Protein AF-A0A1V0TJU9-F1 (afdb_monomer)

Mean predicted aligned error: 9.55 Å

Organism: NCBI:txid553510

Radius of gyration: 27.43 Å; Cα contacts (8 Å, |Δi|>4): 369; chains: 1; bounding box: 56×104×64 Å

Foldseek 3Di:
DDPCLVFPASVLAAQCDDVPQRLVQDAAAADDPVFQVLLCVLLVARAFPVVNCCRHPPHQKRDFHHSIWDGDTRDDPPRDRDPNLLVFAADQVLLVVLLVLVVVQQDPVVDPDPVRSVVVNVVSVVVNVVSQSNNQGQWDFTDANPPPKTKTARRDDPLHQFIWIQPVVVSRGIGADDDPPDDDTHGPVRRGVVSVVVSVCVSNPPPDDRDDDDDDDPPPPPPPDPDDPDDDDDDDDDDDDDD

Solvent-accessible surface area (backbone atoms only — not comparable to full-atom values): 13962 Å² total; per-residue (Å²): 101,46,75,57,60,74,32,92,36,36,67,78,35,68,32,26,67,42,88,96,58,32,27,56,37,32,46,35,72,50,41,51,75,68,42,48,53,43,34,24,62,43,37,62,38,68,67,30,68,61,55,49,48,36,26,53,73,67,21,20,21,25,46,51,65,42,42,9,28,50,78,60,68,52,72,55,97,84,53,73,76,50,92,41,42,36,49,35,66,45,41,62,72,47,37,62,52,46,54,55,51,60,75,62,59,76,57,69,88,83,37,97,47,69,67,62,33,51,56,50,40,52,55,50,51,54,51,48,52,55,49,62,58,46,51,57,20,2,27,42,82,42,32,40,70,52,97,79,30,32,34,28,38,25,38,27,57,98,60,47,33,24,34,28,34,38,38,50,84,77,74,66,30,52,42,75,41,71,53,95,96,44,89,62,84,31,38,52,60,58,53,54,50,51,44,49,56,50,42,49,53,57,15,64,51,79,85,62,84,76,79,85,80,85,75,82,75,82,82,69,75,79,72,79,79,93,79,87,88,84,90,85,78,83,85,77,88,79,87,87,89,84,135

Nearest PDB structures (foldseek):
  4hte-assembly1_A  TM=7.176E-01  e=3.397E+00  Staphylococcus aureus
  5dib-assembly1_A  TM=3.221E-01  e=4.913E+00  Staphylococcus aureus

Secondary structure (DSSP, 8-state):
--GGGG-TTGGGSTTSS-TTT--TTPBPPPPPHHHHHHHHHHHTSPPPHHHHHHHHHT-SSBSSSTT-BPPP-PPPTTPPPP-SGGGSPP-TTHHHHHHHHHHTPPPGGGSSSHHHHHHHHHHHHHHHHHHHHHTTTTEEEEEEEETTEEEEEE-SSTTTTBEEEE-GGGT--EEE--BTTB-SPPBHHHHHHHHHHHHHHHHH--SSPPPP-------------------------------

Sequence (243 aa):
MLALRNAPRWWVVSGADFPGYGHNFELLPVLTADQLRAVERWLGTELPEEYRTFLLQVGAGGAGPDYGLFPMQPPGPDTPPATGHCALPFRPELTAELDAHEWAEPRRADFPDDDAFAAAFASWDARHGELYEALSEGTLCISSQGCAYYTLLVATGPQRGTIWEDVRTVGEGVVPVELRGKPGHVSFAEWYLNWLEHAERRAWDTTTAPPPRLQFTSDRRQEPSREAANSDGGIARQPPGSA

Structure (mmCIF, N/CA/C/O backbone):
data_AF-A0A1V0TJU9-F1
#
_entry.id   AF-A0A1V0TJU9-F1
#
loop_
_atom_site.group_PDB
_atom_site.id
_atom_site.type_symbol
_atom_site.label_atom_id
_atom_site.label_alt_id
_atom_site.label_comp_id
_atom_site.label_asym_id
_atom_site.label_entity_id
_atom_site.label_seq_id
_atom_site.pdbx_PDB_ins_code
_atom_site.Cartn_x
_atom_site.Cartn_y
_atom_site.Cartn_z
_atom_site.occupancy
_atom_site.B_iso_or_equiv
_atom_site.auth_seq_id
_atom_site.auth_comp_id
_atom_site.auth_asym_id
_atom_site.auth_atom_id
_atom_site.pdbx_PDB_model_num
ATOM 1 N N . MET A 1 1 ? -13.593 7.654 16.910 1.00 69.12 1 MET A N 1
ATOM 2 C CA . MET A 1 1 ? -12.374 7.947 17.698 1.00 69.12 1 MET A CA 1
ATOM 3 C C . MET A 1 1 ? -12.116 6.780 18.637 1.00 69.12 1 MET A C 1
ATOM 5 O O . MET A 1 1 ? -13.058 6.347 19.290 1.00 69.12 1 MET A O 1
ATOM 9 N N . LEU A 1 2 ? -10.894 6.242 18.652 1.00 84.25 2 LEU A N 1
ATOM 10 C CA . LEU A 1 2 ? -10.526 5.085 19.479 1.00 84.25 2 LEU A CA 1
ATOM 11 C C . LEU A 1 2 ? -10.307 5.483 20.946 1.00 84.25 2 LEU A C 1
ATOM 13 O O . LEU A 1 2 ? -9.962 6.629 21.239 1.00 84.25 2 LEU A O 1
ATOM 17 N N . ALA A 1 3 ? -10.436 4.515 21.862 1.00 83.31 3 ALA A N 1
ATOM 18 C CA . ALA A 1 3 ? -10.176 4.706 23.294 1.00 83.31 3 ALA A CA 1
ATOM 19 C C . ALA A 1 3 ? -8.747 5.209 23.585 1.00 83.31 3 ALA A C 1
ATOM 21 O O . ALA A 1 3 ? -8.541 5.951 24.545 1.00 83.31 3 ALA A O 1
ATOM 22 N N . LEU A 1 4 ? -7.797 4.898 22.694 1.00 84.38 4 LEU A N 1
ATOM 23 C CA . LEU A 1 4 ? -6.428 5.427 22.665 1.00 84.38 4 LEU A CA 1
ATOM 24 C C . LEU A 1 4 ? -6.351 6.960 22.731 1.00 84.38 4 LEU A C 1
ATOM 26 O O . LEU A 1 4 ? -5.446 7.481 23.374 1.00 84.38 4 LEU A O 1
ATOM 30 N N . ARG A 1 5 ? -7.352 7.664 22.176 1.00 84.31 5 ARG A N 1
ATOM 31 C CA . ARG A 1 5 ? -7.669 9.094 22.397 1.00 84.31 5 ARG A CA 1
ATOM 32 C C . ARG A 1 5 ? -7.391 9.581 23.818 1.00 84.31 5 ARG A C 1
ATOM 34 O O . ARG A 1 5 ? -6.787 10.618 24.073 1.00 84.31 5 ARG A O 1
ATOM 41 N N . ASN A 1 6 ? -7.913 8.805 24.751 1.00 85.81 6 ASN A N 1
ATOM 42 C CA . ASN A 1 6 ? -8.032 9.183 26.149 1.00 85.81 6 ASN A CA 1
ATOM 43 C C . ASN A 1 6 ? -6.888 8.617 26.996 1.00 85.81 6 ASN A C 1
ATOM 45 O O . ASN A 1 6 ? -6.904 8.761 28.218 1.00 85.81 6 ASN A O 1
ATOM 49 N N . ALA A 1 7 ? -5.913 7.959 26.365 1.00 87.25 7 ALA A N 1
ATOM 50 C CA . ALA A 1 7 ? -4.770 7.401 27.056 1.00 87.25 7 ALA A CA 1
ATOM 51 C C . ALA A 1 7 ? -3.903 8.512 27.662 1.00 87.25 7 ALA A C 1
ATOM 53 O O . ALA A 1 7 ? -3.704 9.556 27.033 1.00 87.25 7 ALA A O 1
ATOM 54 N N . PRO A 1 8 ? -3.314 8.288 28.850 1.00 85.69 8 PRO A N 1
ATOM 55 C CA . PRO A 1 8 ? -2.522 9.302 29.539 1.00 85.69 8 PRO A CA 1
ATOM 56 C C . PRO A 1 8 ? -1.282 9.732 28.753 1.00 85.69 8 PRO A C 1
ATOM 58 O O . PRO A 1 8 ? -0.695 10.749 29.100 1.00 85.69 8 PRO A O 1
ATOM 61 N N . ARG A 1 9 ? -0.858 8.958 27.745 1.00 85.75 9 ARG A N 1
ATOM 62 C CA . ARG A 1 9 ? 0.306 9.238 26.896 1.00 85.75 9 ARG A CA 1
ATOM 63 C C . ARG A 1 9 ? 0.035 8.946 25.420 1.00 85.75 9 ARG A C 1
ATOM 65 O O . ARG A 1 9 ? 0.910 8.458 24.717 1.00 85.75 9 ARG A O 1
ATOM 72 N N . TRP A 1 10 ? -1.170 9.232 24.933 1.00 84.06 10 TRP A N 1
ATOM 73 C CA . TRP A 1 10 ? -1.561 8.969 23.540 1.00 84.06 10 TRP A CA 1
ATOM 74 C C . TRP A 1 10 ? -0.549 9.501 22.495 1.00 84.06 10 TRP A C 1
ATOM 76 O O . TRP A 1 10 ? -0.323 8.857 21.475 1.00 84.06 10 TRP A O 1
ATOM 86 N N . TRP A 1 11 ? 0.135 10.614 22.783 1.00 83.50 11 TRP A N 1
ATOM 87 C CA . TRP A 1 11 ? 1.143 11.248 21.917 1.00 83.50 11 TRP A CA 1
ATOM 88 C C . TRP A 1 11 ? 2.466 10.477 21.771 1.00 83.50 11 TRP A C 1
ATOM 90 O O . TRP A 1 11 ? 3.309 10.880 20.974 1.00 83.50 11 TRP A O 1
ATOM 100 N N . VAL A 1 12 ? 2.712 9.412 22.547 1.00 84.44 12 VAL A N 1
ATOM 101 C CA . VAL A 1 12 ? 3.961 8.625 22.430 1.00 84.44 12 VAL A CA 1
ATOM 102 C C . VAL A 1 12 ? 3.928 7.594 21.300 1.00 84.44 12 VAL A C 1
ATOM 104 O O . VAL A 1 12 ? 4.924 6.911 21.060 1.00 84.44 12 VAL A O 1
ATOM 107 N N . VAL A 1 13 ? 2.783 7.450 20.636 1.00 85.94 13 VAL A N 1
ATOM 108 C CA . VAL A 1 13 ? 2.602 6.574 19.479 1.00 85.94 13 VAL A CA 1
ATOM 109 C C . VAL A 1 13 ? 2.883 7.380 18.211 1.00 85.94 13 VAL A C 1
ATOM 111 O O . VAL A 1 13 ? 2.425 8.516 18.082 1.00 85.94 13 VAL A O 1
ATOM 114 N N . SER A 1 14 ? 3.660 6.796 17.293 1.00 80.69 14 SER A N 1
ATOM 115 C CA . SER A 1 14 ? 4.027 7.433 16.020 1.00 80.69 14 SER A CA 1
ATOM 116 C C . SER A 1 14 ? 2.788 7.908 15.257 1.00 80.69 14 SER A C 1
ATOM 118 O O . SER A 1 14 ? 1.745 7.267 15.338 1.00 80.69 14 SER A O 1
ATOM 120 N N . GLY A 1 15 ? 2.898 9.058 14.584 1.00 80.50 15 GLY A N 1
ATOM 121 C CA . GLY A 1 15 ? 1.826 9.666 13.787 1.00 80.50 15 GLY A CA 1
ATOM 122 C C . GLY A 1 15 ? 0.558 10.087 14.540 1.00 80.50 15 GLY A C 1
ATOM 123 O O . GLY A 1 15 ? -0.343 10.654 13.931 1.00 80.50 15 GLY A O 1
ATOM 124 N N . ALA A 1 16 ? 0.470 9.914 15.862 1.00 80.75 16 ALA A N 1
ATOM 125 C CA . ALA A 1 16 ? -0.735 10.281 16.601 1.00 80.75 16 ALA A CA 1
ATOM 126 C C . ALA A 1 16 ? -0.908 11.804 16.782 1.00 80.75 16 ALA A C 1
ATOM 128 O O . ALA A 1 16 ? -2.032 12.291 16.702 1.00 80.75 16 ALA A O 1
ATOM 129 N N . ASP A 1 17 ? 0.184 12.546 17.012 1.00 80.44 17 ASP A N 1
ATOM 130 C CA . ASP A 1 17 ? 0.190 13.956 17.467 1.00 80.44 17 ASP A CA 1
ATOM 131 C C . ASP A 1 17 ? 1.042 14.889 16.578 1.00 80.44 17 ASP A C 1
ATOM 133 O O . ASP A 1 17 ? 1.556 15.920 17.013 1.00 80.44 17 ASP A O 1
ATOM 137 N N . PHE A 1 18 ? 1.259 14.524 15.313 1.00 74.81 18 PHE A N 1
ATOM 138 C CA . PHE A 1 18 ? 2.015 15.387 14.407 1.00 74.81 18 PHE A CA 1
ATOM 139 C C . PHE A 1 18 ? 1.157 16.583 13.957 1.00 74.81 18 PHE A C 1
ATOM 141 O O . PHE A 1 18 ? 0.073 16.378 13.403 1.00 74.81 18 PHE A O 1
ATOM 148 N N . PRO A 1 19 ? 1.605 17.840 14.153 1.00 71.38 19 PRO A N 1
ATOM 149 C CA . PRO A 1 19 ? 0.821 19.015 13.781 1.00 71.38 19 PRO A CA 1
ATOM 150 C C . PRO A 1 19 ? 0.442 19.003 12.297 1.00 71.38 19 PRO A C 1
ATOM 152 O O . PRO A 1 19 ? 1.314 19.040 11.436 1.00 71.38 19 PRO A O 1
ATOM 155 N N . GLY A 1 20 ? -0.858 18.945 12.001 1.00 70.50 20 GLY A N 1
ATOM 156 C CA . GLY A 1 20 ? -1.391 18.943 10.631 1.00 70.50 20 GLY A CA 1
ATOM 157 C C . GLY A 1 20 ? -1.290 17.613 9.873 1.00 70.50 20 GLY A C 1
ATOM 158 O O . GLY A 1 20 ? -1.871 17.513 8.799 1.00 70.50 20 GLY A O 1
ATOM 159 N N . TYR A 1 21 ? -0.612 16.602 10.427 1.00 70.44 21 TYR A N 1
ATOM 160 C CA . TYR A 1 21 ? -0.367 15.314 9.758 1.00 70.44 21 TYR A CA 1
ATOM 161 C C . TYR A 1 21 ? -0.715 14.094 10.616 1.00 70.44 21 TYR A C 1
ATOM 163 O O . TYR A 1 21 ? -0.679 12.972 10.124 1.00 70.44 21 TYR A O 1
ATOM 171 N N . GLY A 1 22 ? -1.024 14.290 11.899 1.00 81.31 22 GLY A N 1
ATOM 172 C CA . GLY A 1 22 ? -1.336 13.196 12.801 1.00 81.31 22 GLY A CA 1
ATOM 173 C C . GLY A 1 22 ? -2.782 12.720 12.700 1.00 81.31 22 GLY A C 1
ATOM 174 O O . GLY A 1 22 ? -3.708 13.521 12.556 1.00 81.31 22 GLY A O 1
ATOM 175 N N . HIS A 1 23 ? -2.991 11.412 12.846 1.00 88.31 23 HIS A N 1
ATOM 176 C CA . HIS A 1 23 ? -4.317 10.799 12.735 1.00 88.31 23 HIS A CA 1
ATOM 177 C C . HIS A 1 23 ? -5.144 10.888 14.032 1.00 88.31 23 HIS A C 1
ATOM 179 O O . HIS A 1 23 ? -6.313 10.510 14.030 1.00 88.31 23 HIS A O 1
ATOM 185 N N . ASN A 1 24 ? -4.574 11.349 15.158 1.00 88.00 24 ASN A N 1
ATOM 186 C CA . ASN A 1 24 ? -5.275 11.587 16.436 1.00 88.00 24 ASN A CA 1
ATOM 187 C C . ASN A 1 24 ? -6.129 10.402 16.943 1.00 88.00 24 ASN A C 1
ATOM 189 O O . ASN A 1 24 ? -7.105 10.578 17.672 1.00 88.00 24 ASN A O 1
ATOM 193 N N . PHE A 1 25 ? -5.806 9.177 16.528 1.00 91.31 25 PHE A N 1
ATOM 194 C CA . PHE A 1 25 ? -6.659 7.992 16.705 1.00 91.31 25 PHE A CA 1
ATOM 195 C C . PHE A 1 25 ? -8.141 8.193 16.305 1.00 91.31 25 PHE A C 1
ATOM 197 O O . PHE A 1 25 ? -9.059 7.577 16.865 1.00 91.31 25 PHE A O 1
ATOM 204 N N . GLU A 1 26 ? -8.395 9.056 15.326 1.00 92.44 26 GLU A N 1
ATOM 205 C CA . GLU A 1 26 ? -9.706 9.267 14.730 1.00 92.44 26 GLU A CA 1
ATOM 206 C C . GLU A 1 26 ? -9.894 8.334 13.536 1.00 92.44 26 GLU A C 1
ATOM 208 O O . GLU A 1 26 ? -9.115 8.349 12.593 1.00 92.44 26 GLU A O 1
ATOM 213 N N . LEU A 1 27 ? -10.938 7.508 13.583 1.00 94.94 27 LEU A N 1
ATOM 214 C CA . LEU A 1 27 ? -11.381 6.722 12.436 1.00 94.94 27 LEU A CA 1
ATOM 215 C C . LEU A 1 27 ? -12.357 7.552 11.611 1.00 94.94 27 LEU A C 1
ATOM 217 O O . LEU A 1 27 ? -13.223 8.227 12.179 1.00 94.94 27 LEU A O 1
ATOM 221 N N . LEU A 1 28 ? -12.242 7.454 10.291 1.00 95.88 28 LEU A N 1
ATOM 222 C CA . LEU A 1 28 ? -13.244 7.985 9.377 1.00 95.88 28 LEU A CA 1
ATOM 223 C C . LEU A 1 28 ? -14.523 7.134 9.423 1.00 95.88 28 LEU A C 1
ATOM 225 O O . LEU A 1 28 ? -14.448 5.946 9.749 1.00 95.88 28 LEU A O 1
ATOM 229 N N . PRO A 1 29 ? -15.697 7.704 9.086 1.00 97.12 29 PRO A N 1
ATOM 230 C CA . PRO A 1 29 ? -16.946 6.949 9.023 1.00 97.12 29 PRO A CA 1
ATOM 231 C C . PRO A 1 29 ? -16.824 5.699 8.146 1.00 97.12 29 PRO A C 1
ATOM 233 O O . PRO A 1 29 ? -16.131 5.721 7.131 1.00 97.12 29 PRO A O 1
ATOM 236 N N . VAL A 1 30 ? -17.506 4.621 8.531 1.00 98.44 30 VAL A N 1
ATOM 237 C CA . VAL A 1 30 ? -17.566 3.389 7.732 1.00 98.44 30 VAL A CA 1
ATOM 238 C C . VAL A 1 30 ? -18.248 3.629 6.389 1.00 98.44 30 VAL A C 1
ATOM 240 O O . VAL A 1 30 ? -19.116 4.498 6.256 1.00 98.44 30 VAL A O 1
ATOM 243 N N . LEU A 1 31 ? -17.890 2.817 5.401 1.00 98.50 31 LEU A N 1
ATOM 244 C CA . LEU A 1 31 ? -18.598 2.771 4.131 1.00 98.50 31 LEU A CA 1
ATOM 245 C C . LEU A 1 31 ? -19.882 1.950 4.262 1.00 98.50 31 LEU A C 1
ATOM 247 O O . LEU A 1 31 ? -19.955 0.952 4.976 1.00 98.50 31 LEU A O 1
ATOM 251 N N . THR A 1 32 ? -20.894 2.330 3.493 1.00 98.50 32 THR A N 1
ATOM 252 C CA . THR A 1 32 ? -22.019 1.445 3.182 1.00 98.50 32 THR A CA 1
ATOM 253 C C . THR A 1 32 ? -21.603 0.396 2.149 1.00 98.50 32 THR A C 1
ATOM 255 O O . THR A 1 32 ? -20.644 0.577 1.394 1.00 98.50 32 THR A O 1
ATOM 258 N N . ALA A 1 33 ? -22.373 -0.690 2.045 1.00 98.31 33 ALA A N 1
ATOM 259 C CA . ALA A 1 33 ? -22.127 -1.726 1.042 1.00 98.31 33 ALA A CA 1
ATOM 260 C C . ALA A 1 33 ? -22.163 -1.185 -0.404 1.00 98.31 33 ALA A C 1
ATOM 262 O O . ALA A 1 33 ? -21.405 -1.654 -1.250 1.00 98.31 33 ALA A O 1
ATOM 263 N N . ASP A 1 34 ? -23.009 -0.190 -0.694 1.00 98.19 34 ASP A N 1
ATOM 264 C CA . ASP A 1 34 ? -23.062 0.465 -2.009 1.00 98.19 34 ASP A CA 1
ATOM 265 C C . ASP A 1 34 ? -21.819 1.307 -2.296 1.00 98.19 34 ASP A C 1
ATOM 267 O O . ASP A 1 34 ? -21.290 1.269 -3.408 1.00 98.19 34 ASP A O 1
ATOM 271 N N . GLN A 1 35 ? -21.327 2.035 -1.292 1.00 98.31 35 GLN A N 1
ATOM 272 C CA . GLN A 1 35 ? -20.104 2.824 -1.423 1.00 98.31 35 GLN A CA 1
ATOM 273 C C . GLN A 1 35 ? -18.888 1.922 -1.630 1.00 98.31 35 GLN A C 1
ATOM 275 O O . GLN A 1 35 ? -18.093 2.194 -2.525 1.00 98.31 35 GLN A O 1
ATOM 280 N N . LEU A 1 36 ? -18.781 0.813 -0.889 1.00 98.50 36 LEU A N 1
ATOM 281 C CA . LEU A 1 36 ? -17.719 -0.171 -1.105 1.00 98.50 36 LEU A CA 1
ATOM 282 C C . LEU A 1 36 ? -17.772 -0.748 -2.528 1.00 98.50 36 LEU A C 1
ATOM 284 O O . LEU A 1 36 ? -16.762 -0.757 -3.224 1.00 98.50 36 LEU A O 1
ATOM 288 N N . ARG A 1 37 ? -18.960 -1.132 -3.015 1.00 97.81 37 ARG A N 1
ATOM 289 C CA . ARG A 1 37 ? -19.126 -1.578 -4.410 1.00 97.81 37 ARG A CA 1
ATOM 290 C C . ARG A 1 37 ? -18.747 -0.505 -5.431 1.00 97.81 37 ARG A C 1
ATOM 292 O O . ARG A 1 37 ? -18.364 -0.836 -6.549 1.00 97.81 37 ARG A O 1
ATOM 299 N N . ALA A 1 38 ? -18.932 0.777 -5.122 1.00 97.00 38 ALA A N 1
ATOM 300 C CA . ALA A 1 38 ? -18.500 1.864 -5.999 1.00 97.00 38 ALA A CA 1
ATOM 301 C C . ALA A 1 38 ? -16.972 1.991 -6.027 1.00 97.00 38 ALA A C 1
ATOM 303 O O . ALA A 1 38 ? -16.407 2.121 -7.109 1.00 97.00 38 ALA A O 1
ATOM 304 N N . VAL A 1 39 ? -16.319 1.878 -4.867 1.00 97.06 39 VAL A N 1
ATOM 305 C CA . VAL A 1 39 ? -14.853 1.845 -4.745 1.00 97.06 39 VAL A CA 1
ATOM 306 C C . VAL A 1 39 ? -14.262 0.679 -5.537 1.00 97.06 39 VAL A C 1
ATOM 308 O O . VAL A 1 39 ? -13.376 0.882 -6.354 1.00 97.06 39 VAL A O 1
ATOM 311 N N . GLU A 1 40 ? -14.779 -0.534 -5.363 1.00 97.25 40 GLU A N 1
ATOM 312 C CA . GLU A 1 40 ? -14.245 -1.728 -6.037 1.00 97.25 40 GLU A CA 1
ATOM 313 C C . GLU A 1 40 ? -14.423 -1.673 -7.556 1.00 97.25 40 GLU A C 1
ATOM 315 O O . GLU A 1 40 ? -13.514 -2.013 -8.311 1.00 97.25 40 GLU A O 1
ATOM 320 N N . ARG A 1 41 ? -15.565 -1.153 -8.027 1.00 9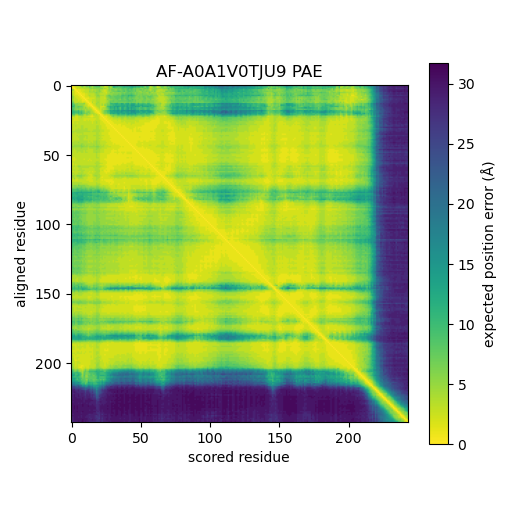5.50 41 ARG A N 1
ATOM 321 C CA . ARG A 1 41 ? -15.767 -0.886 -9.459 1.00 95.50 41 ARG A CA 1
ATOM 322 C C . ARG A 1 41 ? -14.789 0.149 -9.998 1.00 95.50 41 ARG A C 1
ATOM 324 O O . ARG A 1 41 ? -14.342 0.011 -11.129 1.00 95.50 41 ARG A O 1
ATOM 331 N N . TRP A 1 42 ? -14.481 1.175 -9.210 1.00 95.62 42 TRP A N 1
ATOM 332 C CA . TRP A 1 42 ? -13.523 2.206 -9.592 1.00 95.62 42 TRP A CA 1
ATOM 333 C C . TRP A 1 42 ? -12.093 1.672 -9.657 1.00 95.62 42 TRP A C 1
ATOM 335 O O . TRP A 1 42 ? -11.390 1.974 -10.615 1.00 95.62 42 TRP A O 1
ATOM 345 N N . LEU A 1 43 ? -11.697 0.834 -8.693 1.00 95.44 43 LEU A N 1
ATOM 346 C CA . LEU A 1 43 ? -10.397 0.155 -8.663 1.00 95.44 43 LEU A CA 1
ATOM 347 C C . LEU A 1 43 ? -10.263 -0.945 -9.728 1.00 95.44 43 LEU A C 1
ATOM 349 O O . LEU A 1 43 ? -9.145 -1.310 -10.088 1.00 95.44 43 LEU A O 1
ATOM 353 N N . GLY A 1 44 ? -11.384 -1.482 -10.216 1.00 95.44 44 GLY A N 1
ATOM 354 C CA . GLY A 1 44 ? -11.421 -2.580 -11.183 1.00 95.44 44 GLY A CA 1
ATOM 355 C C . GLY A 1 44 ? -11.214 -3.968 -10.567 1.00 95.44 44 GLY A C 1
ATOM 356 O O . GLY A 1 44 ? -11.034 -4.935 -11.302 1.00 95.44 44 GLY A O 1
ATOM 357 N N . THR A 1 45 ? -11.238 -4.086 -9.237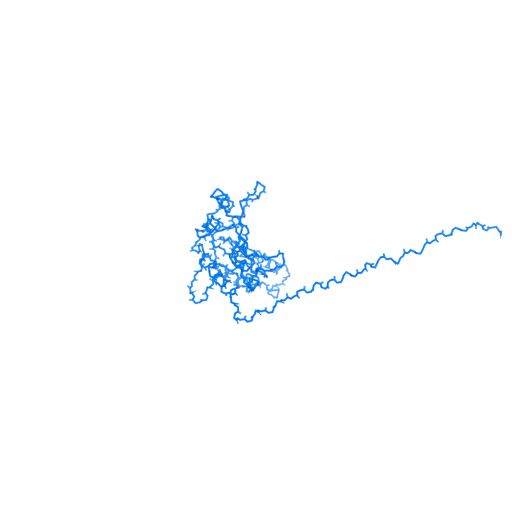 1.00 95.94 45 THR A N 1
ATOM 358 C CA . THR A 1 45 ? -11.057 -5.347 -8.507 1.00 95.94 45 THR A CA 1
ATOM 359 C C . THR A 1 45 ? -11.802 -5.319 -7.173 1.00 95.94 45 THR A C 1
ATOM 361 O O . THR A 1 45 ? -12.037 -4.255 -6.596 1.00 95.94 45 THR A O 1
ATOM 364 N N . GLU A 1 46 ? -12.165 -6.494 -6.663 1.00 97.12 46 GLU A N 1
ATOM 365 C CA . GLU A 1 46 ? -12.678 -6.623 -5.301 1.00 97.12 46 GLU A CA 1
ATOM 366 C C . GLU A 1 46 ? -11.532 -6.525 -4.291 1.00 97.12 46 GLU A C 1
ATOM 368 O O . GLU A 1 46 ? -10.469 -7.131 -4.461 1.00 97.12 46 GLU A O 1
ATOM 373 N N . LEU A 1 47 ? -11.765 -5.812 -3.192 1.00 98.00 47 LEU A N 1
ATOM 374 C CA . LEU A 1 47 ? -10.791 -5.643 -2.121 1.00 98.00 47 LEU A CA 1
ATOM 375 C C . LEU A 1 47 ? -10.678 -6.910 -1.255 1.00 98.00 47 LEU A C 1
ATOM 377 O O . LEU A 1 47 ? -11.641 -7.680 -1.142 1.00 98.00 47 LEU A O 1
ATOM 381 N N . PRO A 1 48 ? -9.517 -7.165 -0.624 1.00 98.31 48 PRO A N 1
ATOM 382 C CA . PRO A 1 48 ? -9.348 -8.280 0.307 1.00 98.31 48 PRO A CA 1
ATOM 383 C C . PRO A 1 48 ? -10.394 -8.315 1.425 1.00 98.31 48 PRO A C 1
ATOM 385 O O . PRO A 1 48 ? -10.791 -7.271 1.936 1.00 98.31 48 PRO A O 1
ATOM 388 N N . GLU A 1 49 ? -10.844 -9.514 1.811 1.00 98.38 49 GLU A N 1
ATOM 389 C CA . GLU A 1 49 ? -12.000 -9.713 2.704 1.00 98.38 49 GLU A CA 1
ATOM 390 C C . GLU A 1 49 ? -11.845 -9.011 4.061 1.00 98.38 49 GLU A C 1
ATOM 392 O O . GLU A 1 49 ? -12.767 -8.342 4.534 1.00 98.38 49 GLU A O 1
ATOM 397 N N . GLU A 1 50 ? -10.661 -9.104 4.663 1.00 98.50 50 GLU A N 1
ATOM 398 C CA . GLU A 1 50 ? -10.362 -8.438 5.932 1.00 98.50 50 GLU A CA 1
ATOM 399 C C . GLU A 1 50 ? -10.445 -6.913 5.809 1.00 98.50 50 GLU A C 1
ATOM 401 O O . GLU A 1 50 ? -11.025 -6.247 6.667 1.00 98.50 50 GLU A O 1
ATOM 406 N N . TYR A 1 51 ? -9.942 -6.354 4.705 1.00 98.56 51 TYR A N 1
ATOM 407 C CA . TYR A 1 51 ? -10.002 -4.916 4.459 1.00 98.56 51 TYR A CA 1
ATOM 408 C C . TYR A 1 51 ? -11.428 -4.452 4.134 1.00 98.56 51 TYR A C 1
ATOM 410 O O . TYR A 1 51 ? -11.870 -3.424 4.640 1.00 98.56 51 TYR A O 1
ATOM 418 N N . ARG A 1 52 ? -12.212 -5.244 3.387 1.00 98.50 52 ARG A N 1
ATOM 419 C CA . ARG A 1 52 ? -13.653 -4.989 3.195 1.00 98.50 52 ARG A CA 1
ATOM 420 C C . ARG A 1 52 ? -14.385 -4.932 4.532 1.00 98.50 52 ARG A C 1
ATOM 422 O O . ARG A 1 52 ? -15.171 -4.017 4.765 1.00 98.50 52 ARG A O 1
ATOM 429 N N . THR A 1 53 ? -14.115 -5.895 5.410 1.00 98.62 53 THR A N 1
ATOM 430 C CA . THR A 1 53 ? -14.705 -5.951 6.753 1.00 98.62 53 THR A CA 1
ATOM 431 C C . THR A 1 53 ? -14.340 -4.706 7.555 1.00 98.62 53 THR A C 1
ATOM 433 O O . THR A 1 53 ? -15.222 -4.068 8.129 1.00 98.62 53 THR A O 1
ATOM 436 N N . PHE A 1 54 ? -13.070 -4.299 7.521 1.00 98.56 54 PHE A N 1
ATOM 437 C CA . PHE A 1 54 ? -12.603 -3.072 8.160 1.00 98.56 54 PHE A CA 1
ATOM 438 C C . PHE A 1 54 ? -13.336 -1.824 7.649 1.00 98.56 54 PHE A C 1
ATOM 440 O O . PHE A 1 54 ? -13.866 -1.057 8.453 1.00 98.56 54 PHE A O 1
ATOM 447 N N . LEU A 1 55 ? -13.447 -1.652 6.329 1.00 98.62 55 LEU A N 1
ATOM 448 C CA . LEU A 1 55 ? -14.116 -0.497 5.720 1.00 98.62 55 LEU A CA 1
ATOM 449 C C . LEU A 1 55 ? -15.609 -0.412 6.072 1.00 98.62 55 LEU A C 1
ATOM 451 O O . LEU A 1 55 ? -16.150 0.687 6.188 1.00 98.62 55 LEU A O 1
ATOM 455 N N . LEU A 1 56 ? -16.276 -1.556 6.241 1.00 98.56 56 LEU A N 1
ATOM 456 C CA . LEU A 1 56 ? -17.710 -1.634 6.543 1.00 98.56 56 LEU A CA 1
ATOM 457 C C . LEU A 1 56 ? -18.031 -1.531 8.040 1.00 98.56 56 LEU A C 1
ATOM 459 O O . LEU A 1 56 ? -19.149 -1.157 8.391 1.00 98.56 56 LEU A O 1
ATOM 463 N N . GLN A 1 57 ? -17.098 -1.909 8.919 1.00 98.25 57 GLN A N 1
ATOM 464 C CA . GLN A 1 57 ? -17.388 -2.095 10.349 1.00 98.25 57 GLN A CA 1
ATOM 465 C C . GLN A 1 57 ? -16.535 -1.236 11.283 1.00 98.25 57 GLN A C 1
ATOM 467 O O . GLN A 1 57 ? -16.974 -0.940 12.392 1.00 98.25 57 GLN A O 1
ATOM 472 N N . VAL A 1 58 ? -15.335 -0.836 10.860 1.00 97.56 58 VAL A N 1
ATOM 473 C CA . VAL A 1 58 ? -14.368 -0.129 11.711 1.00 97.56 58 VAL A CA 1
ATOM 474 C C . VAL A 1 58 ? -14.209 1.319 11.261 1.00 97.56 58 VAL A C 1
ATOM 476 O O . VAL A 1 58 ? -14.480 2.235 12.035 1.00 97.56 58 VAL A O 1
ATOM 479 N N . GLY A 1 59 ? -13.818 1.542 10.007 1.00 96.62 59 GLY A N 1
ATOM 480 C CA . GLY A 1 59 ? -13.705 2.885 9.449 1.00 96.62 59 GLY A CA 1
ATOM 481 C C . GLY A 1 59 ? -13.136 2.899 8.039 1.00 96.62 59 GLY A C 1
ATOM 482 O O . GLY A 1 59 ? -12.478 1.957 7.609 1.00 96.62 59 GLY A O 1
ATOM 483 N N . ALA A 1 60 ? -13.364 3.993 7.318 1.00 96.94 60 ALA A N 1
ATOM 484 C CA . ALA A 1 60 ? -12.875 4.166 5.951 1.00 96.94 60 ALA A CA 1
ATOM 485 C C . ALA A 1 60 ? -11.514 4.888 5.876 1.00 96.94 60 ALA A C 1
ATOM 487 O O . ALA A 1 60 ? -11.280 5.679 4.969 1.00 96.94 60 ALA A O 1
ATOM 488 N N . GLY A 1 61 ? -10.638 4.675 6.861 1.00 95.50 61 GLY A N 1
ATOM 489 C CA . GLY A 1 61 ? -9.333 5.335 6.982 1.00 95.50 61 GLY A CA 1
ATOM 490 C C . GLY A 1 61 ? -9.148 6.061 8.319 1.00 95.50 61 GLY A C 1
ATOM 491 O O . GLY A 1 61 ? -9.959 5.914 9.240 1.00 95.50 61 GLY A O 1
ATOM 492 N N . GLY A 1 62 ? -8.088 6.863 8.424 1.00 93.81 62 GLY A N 1
ATOM 493 C CA . GLY A 1 62 ? -7.726 7.588 9.642 1.00 93.81 62 GLY A CA 1
ATOM 494 C C . GLY A 1 62 ? -6.820 6.759 10.549 1.00 93.81 62 GLY A C 1
ATOM 495 O O . GLY A 1 62 ? -5.730 6.374 10.150 1.00 93.81 62 GLY A O 1
ATOM 496 N N . ALA A 1 63 ? -7.237 6.493 11.783 1.00 94.31 63 ALA A N 1
ATOM 497 C CA . ALA A 1 63 ? -6.412 5.826 12.784 1.00 94.31 63 ALA A CA 1
ATOM 498 C C . ALA A 1 63 ? -5.827 4.492 12.297 1.00 94.31 63 ALA A C 1
ATOM 500 O O . ALA A 1 63 ? -6.565 3.561 11.966 1.00 94.31 63 ALA A O 1
ATOM 501 N N . GLY A 1 64 ? -4.502 4.395 12.328 1.00 93.31 64 GLY A N 1
ATOM 502 C CA . GLY A 1 64 ? -3.751 3.215 11.932 1.00 93.31 64 GLY A CA 1
ATOM 503 C C . GLY A 1 64 ? -2.253 3.413 12.160 1.00 93.31 64 GLY A C 1
ATOM 504 O O . GLY A 1 64 ? -1.862 4.429 12.734 1.00 93.31 64 GLY A O 1
ATOM 505 N N . PRO A 1 65 ? -1.431 2.453 11.719 1.00 90.69 65 PRO A N 1
ATOM 506 C CA . PRO A 1 65 ? 0.026 2.534 11.790 1.00 90.69 65 PRO A CA 1
ATOM 507 C C . PRO A 1 65 ? 0.588 3.812 11.172 1.00 90.69 65 PRO A C 1
ATOM 509 O O . PRO A 1 65 ? 0.022 4.347 10.217 1.00 90.69 65 PRO A O 1
ATOM 512 N N . ASP A 1 66 ? 1.710 4.272 11.724 1.00 89.00 66 ASP A N 1
ATOM 513 C CA . ASP A 1 66 ? 2.440 5.459 11.276 1.00 89.00 66 ASP A CA 1
ATOM 514 C C . ASP A 1 66 ? 1.537 6.685 11.140 1.00 89.00 66 ASP A C 1
ATOM 516 O O . ASP A 1 66 ? 0.890 7.060 12.111 1.00 89.00 66 ASP A O 1
ATOM 520 N N . TYR A 1 67 ? 1.462 7.318 9.966 1.00 89.25 67 TYR A N 1
ATOM 521 C CA . TYR A 1 67 ? 0.615 8.496 9.747 1.00 89.25 67 TYR A CA 1
ATOM 522 C C . TYR A 1 67 ? -0.872 8.162 9.548 1.00 89.25 67 TYR A C 1
ATOM 524 O O . TYR A 1 67 ? -1.686 9.061 9.330 1.00 89.25 67 TYR A O 1
ATOM 532 N N . GLY A 1 68 ? -1.251 6.895 9.707 1.00 92.94 68 GLY A N 1
ATOM 533 C CA . GLY A 1 68 ? -2.619 6.421 9.609 1.00 92.94 68 GLY A CA 1
ATOM 534 C C . GLY A 1 68 ? -3.005 5.955 8.208 1.00 92.94 68 GLY A C 1
ATOM 535 O O . GLY A 1 68 ? -2.306 6.156 7.217 1.00 92.94 68 GLY A O 1
ATOM 536 N N . LEU A 1 69 ? -4.169 5.317 8.140 1.00 95.50 69 LEU A N 1
ATOM 537 C CA . LEU A 1 69 ? -4.731 4.803 6.904 1.00 95.50 69 LEU A CA 1
ATOM 538 C C . LEU A 1 69 ? -5.232 5.932 6.009 1.00 95.50 69 LEU A C 1
ATOM 540 O O . LEU A 1 69 ? -5.984 6.808 6.455 1.00 95.50 69 LEU A O 1
ATOM 544 N N . PHE A 1 70 ? -4.902 5.850 4.724 1.00 95.19 70 PHE A N 1
ATOM 545 C CA . PHE A 1 70 ? -5.432 6.769 3.734 1.00 95.19 70 PHE A CA 1
ATOM 546 C C . PHE A 1 70 ? -6.963 6.695 3.660 1.00 95.19 70 PHE A C 1
ATOM 548 O O . PHE A 1 70 ? -7.538 5.605 3.757 1.00 95.19 70 PHE A O 1
ATOM 555 N N . PRO A 1 71 ? -7.642 7.847 3.498 1.00 95.00 71 PRO A N 1
ATOM 556 C CA . PRO A 1 71 ? -9.086 7.877 3.342 1.00 95.00 71 PRO A CA 1
ATOM 557 C C . PRO A 1 71 ? -9.531 7.075 2.122 1.00 95.00 71 PRO A C 1
ATOM 559 O O . PRO A 1 71 ? -9.099 7.340 1.002 1.00 95.00 71 PRO A O 1
ATOM 562 N N . MET A 1 72 ? -10.457 6.148 2.335 1.00 95.69 72 MET A N 1
ATOM 563 C CA . MET A 1 72 ? -11.156 5.449 1.271 1.00 95.69 72 MET A CA 1
ATOM 564 C C . MET A 1 72 ? -12.540 6.058 1.097 1.00 95.69 72 MET A C 1
ATOM 566 O O . MET A 1 72 ? -13.341 6.104 2.030 1.00 95.69 72 MET A O 1
ATOM 570 N N . GLN A 1 73 ? -12.835 6.535 -0.106 1.00 94.44 73 GLN A N 1
ATOM 571 C CA . GLN A 1 73 ? -14.112 7.162 -0.424 1.00 94.44 73 GLN A CA 1
ATOM 572 C C . GLN A 1 73 ? -14.582 6.701 -1.803 1.00 94.44 73 GLN A C 1
ATOM 574 O O . GLN A 1 73 ? -13.752 6.450 -2.677 1.00 94.44 73 GLN A O 1
ATOM 579 N N . PRO A 1 74 ? -15.903 6.575 -2.019 1.00 93.81 74 PRO A N 1
ATOM 580 C CA . PRO A 1 74 ? -16.423 6.321 -3.354 1.00 93.81 74 PRO A CA 1
ATOM 581 C C . PRO A 1 74 ? -15.988 7.448 -4.306 1.00 93.81 74 PRO A C 1
ATOM 583 O O . PRO A 1 74 ? -15.938 8.606 -3.881 1.00 93.81 74 PRO A O 1
ATOM 586 N N . PRO A 1 75 ? -15.706 7.138 -5.584 1.00 93.25 75 PRO A N 1
ATOM 587 C CA . PRO A 1 75 ? -15.374 8.167 -6.563 1.00 93.25 75 PRO A CA 1
ATOM 588 C C . PRO A 1 75 ? -16.520 9.180 -6.683 1.00 93.25 75 PRO A C 1
ATOM 590 O O . PRO A 1 75 ? -17.701 8.818 -6.659 1.00 93.25 75 PRO A O 1
ATOM 593 N N . GLY A 1 76 ? -16.166 10.454 -6.826 1.00 92.12 76 GLY A N 1
ATOM 594 C CA . GLY A 1 76 ? -17.107 11.502 -7.198 1.00 92.12 76 GLY A CA 1
ATOM 595 C C . GLY A 1 76 ? -17.517 11.396 -8.674 1.00 92.12 76 GLY A C 1
ATOM 596 O O . GLY A 1 76 ? -16.922 10.628 -9.431 1.00 92.12 76 GLY A O 1
ATOM 597 N N . PRO A 1 77 ? -18.513 12.184 -9.114 1.00 87.06 77 PRO A N 1
ATOM 598 C CA . PRO A 1 77 ? -19.004 12.153 -10.496 1.00 87.06 77 PRO A CA 1
ATOM 599 C C . PRO A 1 77 ? -17.921 12.493 -11.531 1.00 87.06 77 PRO A C 1
ATOM 601 O O . PRO A 1 77 ? -17.930 11.929 -12.620 1.00 87.06 77 PRO A O 1
ATOM 604 N N . ASP A 1 78 ? -16.977 13.363 -11.163 1.00 90.38 78 ASP A N 1
ATOM 605 C CA . ASP A 1 78 ? -15.885 13.822 -12.029 1.00 90.38 78 ASP A CA 1
ATOM 606 C C . ASP A 1 78 ? -14.552 13.112 -11.732 1.00 90.38 78 ASP A C 1
ATOM 608 O O . ASP A 1 78 ? -13.504 13.496 -12.252 1.00 90.38 78 ASP A O 1
ATOM 612 N N . THR A 1 79 ? -14.558 12.090 -10.867 1.00 88.81 79 THR A N 1
ATOM 613 C CA . THR A 1 79 ? -13.348 11.320 -10.571 1.00 88.81 79 THR A CA 1
ATOM 614 C C . THR A 1 79 ? -13.020 10.437 -11.779 1.00 88.81 79 THR A C 1
ATOM 616 O O . THR A 1 79 ? -13.853 9.610 -12.164 1.00 88.81 79 THR A O 1
ATOM 619 N N . PRO A 1 80 ? -11.826 10.576 -12.390 1.00 86.50 80 PRO A N 1
ATOM 620 C CA . PRO A 1 80 ? -11.436 9.718 -13.499 1.00 86.50 80 PRO A CA 1
ATOM 621 C C . PRO A 1 80 ? -11.370 8.257 -13.036 1.00 86.50 80 PRO A C 1
ATOM 623 O O . PRO A 1 80 ? -11.182 8.003 -11.841 1.00 86.50 80 PRO A O 1
ATOM 626 N N . PRO A 1 81 ? -11.501 7.282 -13.951 1.00 83.00 81 PRO A N 1
ATOM 627 C CA . PRO A 1 81 ? -11.256 5.883 -13.621 1.00 83.00 81 PRO A CA 1
ATOM 628 C C . PRO A 1 81 ? -9.898 5.714 -12.934 1.00 83.00 81 PRO A C 1
ATOM 630 O O . PRO A 1 81 ? -8.950 6.437 -13.257 1.00 83.00 81 PRO A O 1
ATOM 633 N N . ALA A 1 82 ? -9.791 4.763 -12.003 1.00 85.62 82 ALA A N 1
ATOM 634 C CA . ALA A 1 82 ? -8.482 4.400 -11.481 1.00 85.62 82 ALA A CA 1
ATOM 635 C C . ALA A 1 82 ? -7.591 3.922 -12.637 1.00 85.62 82 ALA A C 1
ATOM 637 O O . ALA A 1 82 ? -8.081 3.450 -13.666 1.00 85.62 82 ALA A O 1
ATOM 638 N N . THR A 1 83 ? -6.275 3.989 -12.447 1.00 85.94 83 THR A N 1
ATOM 639 C CA . THR A 1 83 ? -5.282 3.557 -13.447 1.00 85.94 83 THR A CA 1
ATOM 640 C C . THR A 1 83 ? -5.420 2.082 -13.843 1.00 85.94 83 THR A C 1
ATOM 642 O O . THR A 1 83 ? -4.814 1.645 -14.813 1.00 85.94 83 THR A O 1
ATOM 645 N N . GLY A 1 84 ? -6.192 1.294 -13.087 1.00 87.81 84 GLY A N 1
ATOM 646 C CA . GLY A 1 84 ? -6.313 -0.151 -13.256 1.00 87.81 84 GLY A CA 1
ATOM 647 C C . GLY A 1 84 ? -5.144 -0.927 -12.652 1.00 87.81 84 GLY A C 1
ATOM 648 O O . GLY A 1 84 ? -5.218 -2.150 -12.595 1.00 87.81 84 GLY A O 1
ATOM 649 N N . HIS A 1 85 ? -4.114 -0.246 -12.127 1.00 91.12 85 HIS A N 1
ATOM 650 C CA . HIS A 1 85 ? -2.943 -0.895 -11.526 1.00 91.12 85 HIS A CA 1
ATOM 651 C C . HIS A 1 85 ? -3.348 -1.867 -10.417 1.00 91.12 85 HIS A C 1
ATOM 653 O O . HIS A 1 85 ? -2.832 -2.974 -10.365 1.00 91.12 85 HIS A O 1
ATOM 659 N N . CYS A 1 86 ? -4.334 -1.511 -9.589 1.00 94.06 86 CYS A N 1
ATOM 660 C CA . CYS A 1 86 ? -4.827 -2.370 -8.508 1.00 94.06 86 CYS A CA 1
ATOM 661 C C . CYS A 1 86 ? -5.404 -3.713 -9.009 1.00 94.06 86 CYS A C 1
ATOM 663 O O . CYS A 1 86 ? -5.387 -4.699 -8.279 1.00 94.06 86 CYS A O 1
ATOM 665 N N . ALA A 1 87 ? -5.900 -3.766 -10.251 1.00 94.94 87 ALA A N 1
ATOM 666 C CA . ALA A 1 87 ? -6.495 -4.956 -10.859 1.00 94.94 87 ALA A CA 1
ATOM 667 C C . ALA A 1 87 ? -5.489 -5.830 -11.639 1.00 94.94 87 ALA A C 1
ATOM 669 O O . ALA A 1 87 ? -5.816 -6.959 -12.008 1.00 94.94 87 ALA A O 1
ATOM 670 N N . LEU A 1 88 ? -4.276 -5.331 -11.890 1.00 96.56 88 LEU A N 1
ATOM 671 C CA . LEU A 1 88 ? -3.179 -6.090 -12.502 1.00 96.56 88 LEU A CA 1
ATOM 672 C C . LEU A 1 88 ? -2.592 -7.097 -11.502 1.00 96.56 88 LEU A C 1
ATOM 674 O O . LEU A 1 88 ? -2.843 -6.959 -10.312 1.00 96.56 88 LEU A O 1
ATOM 678 N N . PRO A 1 89 ? -1.872 -8.150 -11.927 1.00 95.38 89 PRO A N 1
ATOM 679 C CA . PRO A 1 89 ? -1.281 -9.109 -10.995 1.00 95.38 89 PRO A CA 1
ATOM 680 C C . PRO A 1 89 ? -0.124 -8.489 -10.200 1.00 95.38 89 PRO A C 1
ATOM 682 O O . PRO A 1 89 ? 0.775 -7.891 -10.787 1.00 95.38 89 PRO A O 1
ATOM 685 N N . PHE A 1 90 ? -0.107 -8.706 -8.883 1.00 97.25 90 PHE A N 1
ATOM 686 C CA . PHE A 1 90 ? 1.049 -8.364 -8.054 1.00 97.25 90 PHE A CA 1
ATOM 687 C C . PHE A 1 90 ? 2.223 -9.312 -8.329 1.00 97.25 90 PHE A C 1
ATOM 689 O O . PHE A 1 90 ? 2.058 -10.534 -8.262 1.00 97.25 90 PHE A O 1
ATOM 696 N N . ARG A 1 91 ? 3.389 -8.734 -8.643 1.00 95.75 91 ARG A N 1
ATOM 697 C CA . ARG A 1 91 ? 4.604 -9.436 -9.097 1.00 95.75 91 ARG A CA 1
ATOM 698 C C . ARG A 1 91 ? 5.835 -9.021 -8.273 1.00 95.75 91 ARG A C 1
ATOM 700 O O . ARG A 1 91 ? 6.713 -8.331 -8.795 1.00 95.75 91 ARG A O 1
ATOM 707 N N . PRO A 1 92 ? 5.915 -9.399 -6.984 1.00 92.56 92 PRO A N 1
ATOM 708 C CA . PRO A 1 92 ? 7.034 -9.021 -6.114 1.00 92.56 92 PRO A CA 1
ATOM 709 C C . PRO A 1 92 ? 8.387 -9.575 -6.586 1.00 92.56 92 PRO A C 1
ATOM 711 O O . PRO A 1 92 ? 9.436 -9.048 -6.229 1.00 92.56 92 PRO A O 1
ATOM 714 N N . GLU A 1 93 ? 8.389 -10.618 -7.418 1.00 93.19 93 GLU A N 1
ATOM 715 C CA . GLU A 1 93 ? 9.587 -11.158 -8.059 1.00 93.19 93 GLU A CA 1
ATOM 716 C C . GLU A 1 93 ? 10.313 -10.145 -8.959 1.00 93.19 93 GLU A C 1
ATOM 718 O O . GLU A 1 93 ? 11.520 -10.281 -9.165 1.00 93.19 93 GLU A O 1
ATOM 723 N N . LEU A 1 94 ? 9.621 -9.101 -9.438 1.00 95.06 94 LEU A N 1
ATOM 724 C CA . LEU A 1 94 ? 10.236 -8.030 -10.223 1.00 95.06 94 LEU A CA 1
ATOM 725 C C . LEU A 1 94 ? 11.247 -7.209 -9.414 1.00 95.06 94 LEU A C 1
ATOM 727 O O . LEU A 1 94 ? 12.067 -6.530 -10.021 1.00 95.06 94 LEU A O 1
ATOM 731 N N . THR A 1 95 ? 11.252 -7.292 -8.077 1.00 93.81 95 THR A N 1
ATOM 732 C CA . THR A 1 95 ? 12.256 -6.607 -7.246 1.00 93.81 95 THR A CA 1
ATOM 733 C C . THR A 1 95 ? 13.663 -7.099 -7.590 1.00 93.81 95 THR A C 1
ATOM 735 O O . THR A 1 95 ? 14.573 -6.297 -7.764 1.00 93.81 95 THR A O 1
ATOM 738 N N . ALA A 1 96 ? 13.835 -8.413 -7.774 1.00 93.19 96 ALA A N 1
ATOM 739 C CA . ALA A 1 96 ? 15.124 -8.984 -8.166 1.00 93.19 96 ALA A CA 1
ATOM 740 C C . ALA A 1 96 ? 15.504 -8.632 -9.614 1.00 93.19 96 ALA A C 1
ATOM 742 O O . ALA A 1 96 ? 16.684 -8.518 -9.938 1.00 93.19 96 ALA A O 1
ATOM 743 N N . GLU A 1 97 ? 14.513 -8.465 -10.495 1.00 95.31 97 GLU A N 1
ATOM 744 C CA . GLU A 1 97 ? 14.758 -8.016 -11.867 1.00 95.31 97 GLU A CA 1
ATOM 745 C C . GLU A 1 97 ? 15.172 -6.540 -11.910 1.00 95.31 97 GLU A C 1
ATOM 747 O O . GLU A 1 97 ? 16.089 -6.197 -12.653 1.00 95.31 97 GLU A O 1
ATOM 752 N N . LEU A 1 98 ? 14.550 -5.684 -11.091 1.00 94.12 98 LEU A N 1
ATOM 753 C CA . LEU A 1 98 ? 14.931 -4.281 -10.947 1.00 94.12 98 LEU A CA 1
ATOM 754 C C . LEU A 1 98 ? 16.366 -4.144 -10.429 1.00 94.12 98 LEU A C 1
ATOM 756 O O . LEU A 1 98 ? 17.149 -3.436 -11.050 1.00 94.12 98 LEU A O 1
ATOM 760 N N . ASP A 1 99 ? 16.730 -4.871 -9.371 1.00 93.31 99 ASP A N 1
ATOM 761 C CA . ASP A 1 99 ? 18.095 -4.875 -8.822 1.00 93.31 99 ASP A CA 1
ATOM 762 C C . ASP A 1 99 ? 19.136 -5.293 -9.881 1.00 93.31 99 ASP A C 1
ATOM 764 O O . ASP A 1 99 ? 20.141 -4.617 -10.116 1.00 93.31 99 ASP A O 1
ATOM 768 N N . ALA A 1 100 ? 18.853 -6.368 -10.626 1.00 94.38 100 ALA A N 1
ATOM 769 C CA . ALA A 1 100 ? 19.713 -6.798 -11.726 1.00 94.38 100 ALA A CA 1
ATOM 770 C C . ALA A 1 100 ? 19.798 -5.758 -12.861 1.00 94.38 100 ALA A C 1
ATOM 772 O O . ALA A 1 100 ? 20.856 -5.600 -13.477 1.00 94.38 100 ALA A O 1
ATOM 773 N N . HIS A 1 101 ? 18.696 -5.060 -13.149 1.00 95.31 101 HIS A N 1
ATOM 774 C CA . HIS A 1 101 ? 18.629 -4.007 -14.164 1.00 95.31 101 HIS A CA 1
ATOM 775 C C . HIS A 1 101 ? 19.425 -2.766 -13.752 1.00 95.31 101 HIS A C 1
ATOM 777 O O . HIS A 1 101 ? 20.149 -2.210 -14.577 1.00 95.31 101 HIS A O 1
ATOM 783 N N . GLU A 1 102 ? 19.363 -2.367 -12.483 1.00 93.50 102 GLU A N 1
ATOM 784 C CA . GLU A 1 102 ? 20.174 -1.278 -11.927 1.00 93.50 102 GLU A CA 1
ATOM 785 C C . GLU A 1 102 ? 21.670 -1.583 -12.034 1.00 93.50 102 GLU A C 1
ATOM 787 O O . GLU A 1 102 ? 22.454 -0.741 -12.474 1.00 93.50 102 GLU A O 1
ATOM 792 N N . TRP A 1 103 ? 22.078 -2.822 -11.751 1.00 93.50 103 TRP A N 1
ATOM 793 C CA . TRP A 1 103 ? 23.472 -3.234 -11.924 1.00 93.50 103 TRP A CA 1
ATOM 794 C C . TRP A 1 103 ? 23.963 -3.157 -13.383 1.00 93.50 103 TRP A C 1
ATOM 796 O O . TRP A 1 103 ? 25.167 -3.025 -13.637 1.00 93.50 103 TRP A O 1
ATOM 806 N N . ALA A 1 104 ? 23.041 -3.239 -14.344 1.00 95.75 104 ALA A N 1
ATOM 807 C CA . ALA A 1 104 ? 23.307 -3.173 -15.777 1.00 95.75 104 ALA A CA 1
ATOM 808 C C . ALA A 1 104 ? 23.259 -1.744 -16.357 1.00 95.75 104 ALA A C 1
ATOM 810 O O . ALA A 1 104 ? 23.238 -1.599 -17.583 1.00 95.75 104 ALA A O 1
ATOM 811 N N . GLU A 1 105 ? 23.253 -0.700 -15.517 1.00 97.25 105 GLU A N 1
ATOM 812 C CA . GLU A 1 105 ? 23.264 0.697 -15.965 1.00 97.25 105 GLU A CA 1
ATOM 813 C C . GLU A 1 105 ? 24.409 0.963 -16.972 1.00 97.25 105 GLU A C 1
ATOM 815 O O . GLU A 1 105 ? 25.586 0.716 -16.664 1.00 97.25 105 GLU A O 1
ATOM 820 N N . PRO A 1 106 ? 24.101 1.473 -18.185 1.00 97.75 106 PRO A N 1
ATOM 821 C CA . PRO A 1 106 ? 25.106 1.801 -19.186 1.00 97.75 106 PRO A CA 1
ATOM 822 C C . PRO A 1 106 ? 26.129 2.803 -18.651 1.00 97.75 106 PRO A C 1
ATOM 824 O O . PRO A 1 106 ? 25.778 3.891 -18.198 1.00 97.75 106 PRO A O 1
ATOM 827 N N . ARG A 1 107 ? 27.423 2.489 -18.769 1.00 97.25 107 ARG A N 1
ATOM 828 C CA . ARG A 1 107 ? 28.496 3.427 -18.417 1.00 97.25 107 ARG A CA 1
ATOM 829 C C . ARG A 1 107 ? 29.048 4.064 -19.671 1.00 97.25 107 ARG A C 1
ATOM 831 O O . ARG A 1 107 ? 29.431 3.367 -20.603 1.00 97.25 107 ARG A O 1
ATOM 838 N N . ARG A 1 108 ? 29.201 5.389 -19.666 1.00 96.75 108 ARG A N 1
ATOM 839 C CA . ARG A 1 108 ? 29.712 6.139 -20.825 1.00 96.75 108 ARG A CA 1
ATOM 840 C C . ARG A 1 108 ? 31.012 5.567 -21.408 1.00 96.75 108 ARG A C 1
ATOM 842 O O . ARG A 1 108 ? 31.184 5.600 -22.623 1.00 96.75 108 ARG A O 1
ATOM 849 N N . ALA A 1 109 ? 31.908 5.050 -20.565 1.00 97.25 109 ALA A N 1
ATOM 850 C CA . ALA A 1 109 ? 33.198 4.486 -20.971 1.00 97.25 109 ALA A CA 1
ATOM 851 C C . ALA A 1 109 ? 33.094 3.228 -21.857 1.00 97.25 109 ALA A C 1
ATOM 853 O O . ALA A 1 109 ? 34.048 2.923 -22.569 1.00 97.25 109 ALA A O 1
ATOM 854 N N . ASP A 1 110 ? 31.953 2.536 -21.846 1.00 97.50 110 ASP A N 1
ATOM 855 C CA . ASP A 1 110 ? 31.738 1.291 -22.592 1.00 97.50 110 ASP A CA 1
ATOM 856 C C . ASP A 1 110 ? 31.269 1.538 -24.042 1.00 97.50 110 ASP A C 1
ATOM 858 O O . ASP A 1 110 ? 31.070 0.590 -24.804 1.00 97.50 110 ASP A O 1
ATOM 862 N N . PHE A 1 111 ? 31.109 2.806 -24.449 1.00 97.94 111 PHE A N 1
ATOM 863 C CA . PHE A 1 111 ? 30.538 3.196 -25.742 1.00 97.94 111 PHE A CA 1
ATOM 864 C C . PHE A 1 111 ? 31.508 4.025 -26.598 1.00 97.94 111 PHE A C 1
ATOM 866 O O . PHE A 1 111 ? 32.237 4.875 -26.072 1.00 97.94 111 PHE A O 1
ATOM 873 N N . PRO A 1 112 ? 31.498 3.825 -27.932 1.00 96.81 112 PRO A N 1
ATOM 874 C CA . PRO A 1 112 ? 32.433 4.480 -28.848 1.00 96.81 112 PRO A CA 1
ATOM 875 C C . PRO A 1 112 ? 32.215 5.996 -28.960 1.00 96.81 112 PRO A C 1
ATOM 877 O O . PRO A 1 112 ? 33.174 6.739 -29.160 1.00 96.81 112 PRO A O 1
ATOM 880 N N . ASP A 1 113 ? 30.977 6.460 -28.801 1.00 97.94 113 ASP A N 1
ATOM 881 C CA . ASP A 1 113 ? 30.570 7.858 -28.927 1.00 97.94 113 ASP A CA 1
ATOM 882 C C . ASP A 1 113 ? 29.361 8.174 -28.026 1.00 97.94 113 ASP A C 1
ATOM 884 O O . ASP A 1 113 ? 28.820 7.296 -27.343 1.00 97.94 113 ASP A O 1
ATOM 888 N N . ASP A 1 114 ? 28.998 9.458 -27.960 1.00 97.69 114 ASP A N 1
ATOM 889 C CA . ASP A 1 114 ? 27.904 9.948 -27.114 1.00 97.69 114 ASP A CA 1
ATOM 890 C C . ASP A 1 114 ? 26.531 9.477 -27.614 1.00 97.69 114 ASP A C 1
ATOM 892 O O . ASP A 1 114 ? 25.658 9.197 -26.795 1.00 97.69 114 ASP A O 1
ATOM 896 N N . ASP A 1 115 ? 26.348 9.336 -28.929 1.00 98.25 115 ASP A N 1
ATOM 897 C CA . ASP A 1 115 ? 25.072 8.930 -29.527 1.00 98.25 115 ASP A CA 1
ATOM 898 C C . ASP A 1 115 ? 24.745 7.466 -29.192 1.00 98.25 115 ASP A C 1
ATOM 900 O O . ASP A 1 115 ? 23.620 7.146 -28.797 1.00 98.25 115 ASP A O 1
ATOM 904 N N . ALA A 1 116 ? 25.737 6.572 -29.277 1.00 98.06 116 ALA A N 1
ATOM 905 C CA . ALA A 1 116 ? 25.596 5.171 -28.889 1.00 98.06 116 ALA A CA 1
ATOM 906 C C . ALA A 1 116 ? 25.298 5.020 -27.388 1.00 98.06 116 ALA A C 1
ATOM 908 O O . ALA A 1 116 ? 24.442 4.218 -27.007 1.00 98.06 116 ALA A O 1
ATOM 909 N N . PHE A 1 117 ? 25.967 5.811 -26.541 1.00 98.25 117 PHE A N 1
ATOM 910 C CA . PHE A 1 117 ? 25.686 5.848 -25.105 1.00 98.25 117 PHE A CA 1
ATOM 911 C C . PHE A 1 117 ? 24.267 6.350 -24.821 1.00 98.25 117 PHE A C 1
ATOM 913 O O . PHE A 1 117 ? 23.533 5.703 -24.078 1.00 98.25 117 PHE A O 1
ATOM 920 N N . ALA A 1 118 ? 23.860 7.464 -25.433 1.00 98.31 118 ALA A N 1
ATOM 921 C CA . ALA A 1 118 ? 22.540 8.049 -25.227 1.00 98.31 118 ALA A CA 1
ATOM 922 C C . ALA A 1 118 ? 21.417 7.082 -25.633 1.00 98.31 118 ALA A C 1
ATOM 924 O O . ALA A 1 118 ? 20.433 6.950 -24.909 1.00 98.31 118 ALA A O 1
ATOM 925 N N . ALA A 1 119 ? 21.576 6.356 -26.745 1.00 98.31 119 ALA A N 1
ATOM 926 C CA . ALA A 1 119 ? 20.609 5.346 -27.177 1.00 98.31 119 ALA A CA 1
ATOM 927 C C . ALA A 1 119 ? 20.507 4.160 -26.198 1.00 98.31 119 ALA A C 1
ATOM 929 O O . ALA A 1 119 ? 19.404 3.688 -25.900 1.00 98.31 119 ALA A O 1
ATOM 930 N N . ALA A 1 120 ? 21.645 3.686 -25.677 1.00 98.31 120 ALA A N 1
ATOM 931 C CA . ALA A 1 120 ? 21.675 2.607 -24.693 1.00 98.31 120 ALA A CA 1
ATOM 932 C C . ALA A 1 120 ? 21.069 3.042 -23.353 1.00 98.31 120 ALA A C 1
ATOM 934 O O . ALA A 1 120 ? 20.229 2.330 -22.806 1.00 98.31 120 ALA A O 1
ATOM 935 N N . PHE A 1 121 ? 21.439 4.229 -22.866 1.00 98.25 121 PHE A N 1
ATOM 936 C CA . PHE A 1 121 ? 20.888 4.809 -21.645 1.00 98.25 121 PHE A CA 1
ATOM 937 C C . PHE A 1 121 ? 19.378 5.026 -21.763 1.00 98.25 121 PHE A C 1
ATOM 939 O O . PHE A 1 121 ? 18.646 4.609 -20.878 1.00 98.25 121 PHE A O 1
ATOM 946 N N . ALA A 1 122 ? 18.887 5.575 -22.878 1.00 98.38 122 ALA A N 1
ATOM 947 C CA . ALA A 1 122 ? 17.451 5.765 -23.093 1.00 98.38 122 ALA A CA 1
ATOM 948 C C . ALA A 1 122 ? 16.668 4.440 -23.087 1.00 98.38 122 ALA A C 1
ATOM 950 O O . ALA A 1 122 ? 15.557 4.378 -22.567 1.00 98.38 122 ALA A O 1
ATOM 951 N N . SER A 1 123 ? 17.243 3.368 -23.641 1.00 98.19 123 SER A N 1
ATOM 952 C CA . SER A 1 123 ? 16.618 2.037 -23.616 1.00 98.19 123 SER A CA 1
ATOM 953 C C . SER A 1 123 ? 16.601 1.445 -22.204 1.00 98.19 123 SER A C 1
ATOM 955 O O . SER A 1 123 ? 15.608 0.847 -21.791 1.00 98.19 123 SER A O 1
ATOM 957 N N . TRP A 1 124 ? 17.695 1.625 -21.459 1.00 98.38 124 TRP A N 1
ATOM 958 C CA . TRP A 1 124 ? 17.792 1.217 -20.061 1.00 98.38 124 TRP A CA 1
ATOM 959 C C . TRP A 1 124 ? 16.803 1.989 -19.174 1.00 98.38 124 TRP A C 1
ATOM 961 O O . TRP A 1 124 ? 16.089 1.367 -18.393 1.00 98.38 124 TRP A O 1
ATOM 971 N N . ASP A 1 125 ? 16.699 3.307 -19.346 1.00 98.31 125 ASP A N 1
ATOM 972 C CA . ASP A 1 125 ? 15.804 4.192 -18.590 1.00 98.31 125 ASP A CA 1
ATOM 973 C C . ASP A 1 125 ? 14.329 3.868 -18.865 1.00 98.31 125 ASP A C 1
ATOM 975 O O . ASP A 1 125 ? 13.532 3.719 -17.940 1.00 98.31 125 ASP A O 1
ATOM 979 N N . ALA A 1 126 ? 13.972 3.621 -20.132 1.00 98.19 126 ALA A N 1
ATOM 980 C CA . ALA A 1 126 ? 12.629 3.173 -20.496 1.00 98.19 126 ALA A CA 1
ATOM 981 C C . ALA A 1 126 ? 12.253 1.858 -19.791 1.00 98.19 126 ALA A C 1
ATOM 983 O O . ALA A 1 126 ? 11.176 1.756 -19.200 1.00 98.19 126 ALA A O 1
ATOM 984 N N . ARG A 1 127 ? 13.157 0.866 -19.789 1.00 97.31 127 ARG A N 1
ATOM 985 C CA . ARG A 1 127 ? 12.929 -0.405 -19.085 1.00 97.31 127 ARG A CA 1
ATOM 986 C C . ARG A 1 127 ? 12.876 -0.224 -17.567 1.00 97.31 127 ARG A C 1
ATOM 988 O O . ARG A 1 127 ? 12.070 -0.886 -16.914 1.00 97.31 127 ARG A O 1
ATOM 995 N N . HIS A 1 128 ? 13.706 0.663 -17.018 1.00 96.00 128 HIS A N 1
ATOM 996 C CA . HIS A 1 128 ? 13.694 0.993 -15.596 1.00 96.00 128 HIS A CA 1
ATOM 997 C C . HIS A 1 128 ? 12.322 1.547 -15.197 1.00 96.00 128 HIS A C 1
ATOM 999 O O . HIS A 1 128 ? 11.717 1.036 -14.260 1.00 96.00 128 HIS A O 1
ATOM 1005 N N . GLY A 1 129 ? 11.776 2.497 -15.964 1.00 95.50 129 GLY A N 1
ATOM 1006 C CA . GLY A 1 129 ? 10.430 3.033 -15.742 1.00 95.50 129 GLY A CA 1
ATOM 1007 C C . GLY A 1 129 ? 9.335 1.960 -15.778 1.00 95.50 129 GLY A C 1
ATOM 1008 O O . GLY A 1 129 ? 8.485 1.919 -14.891 1.00 95.50 129 GLY A O 1
ATOM 1009 N N . GLU A 1 130 ? 9.379 1.043 -16.750 1.00 95.44 130 GLU A N 1
ATOM 1010 C CA . GLU A 1 130 ? 8.428 -0.077 -16.828 1.00 95.44 130 GLU A CA 1
ATOM 1011 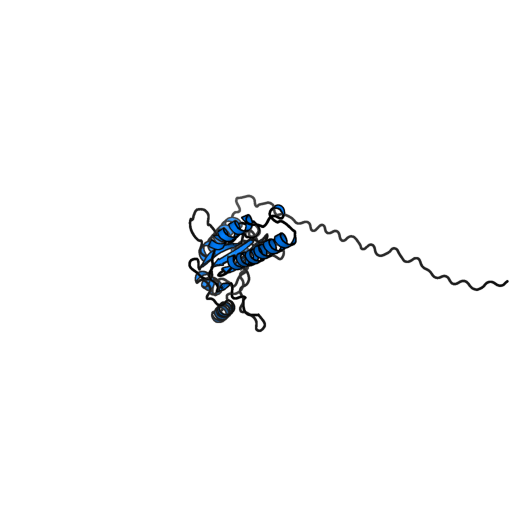C C . GLU A 1 130 ? 8.487 -0.999 -15.601 1.00 95.44 130 GLU A C 1
ATOM 1013 O O . GLU A 1 130 ? 7.446 -1.382 -15.068 1.00 95.44 130 GLU A O 1
ATOM 1018 N N . LEU A 1 131 ? 9.693 -1.376 -15.156 1.00 95.06 131 LEU A N 1
ATOM 1019 C CA . LEU A 1 131 ? 9.889 -2.197 -13.956 1.00 95.06 131 LEU A CA 1
ATOM 1020 C C . LEU A 1 131 ? 9.403 -1.477 -12.703 1.00 95.06 131 LEU A C 1
ATOM 1022 O O . LEU A 1 131 ? 8.705 -2.065 -11.875 1.00 95.06 131 LEU A O 1
ATOM 1026 N N . TYR A 1 132 ? 9.768 -0.203 -12.585 1.00 93.12 132 TYR A N 1
ATOM 1027 C CA . TYR A 1 132 ? 9.470 0.609 -11.422 1.00 93.12 132 TYR A CA 1
ATOM 1028 C C . TYR A 1 132 ? 7.961 0.748 -11.217 1.00 93.12 132 TYR A C 1
ATOM 1030 O O . TYR A 1 132 ? 7.482 0.540 -10.104 1.00 93.12 132 TYR A O 1
ATOM 1038 N N . GLU A 1 133 ? 7.196 1.022 -12.275 1.00 92.31 133 GLU A N 1
ATOM 1039 C CA . GLU A 1 133 ? 5.730 1.079 -12.210 1.00 92.31 133 GLU A CA 1
ATOM 1040 C C . GLU A 1 133 ? 5.116 -0.296 -11.899 1.00 92.31 133 GLU A C 1
ATOM 1042 O O . GLU A 1 133 ? 4.276 -0.417 -10.996 1.00 92.31 133 GLU A O 1
ATOM 1047 N N . ALA A 1 134 ? 5.596 -1.345 -12.580 1.00 95.12 134 ALA A N 1
ATOM 1048 C CA . ALA A 1 134 ? 5.076 -2.706 -12.462 1.00 95.12 134 ALA A CA 1
ATOM 1049 C C . ALA A 1 134 ? 5.176 -3.295 -11.044 1.00 95.12 134 ALA A C 1
ATOM 1051 O O . ALA A 1 134 ? 4.348 -4.122 -10.664 1.00 95.12 134 ALA A O 1
ATOM 1052 N N . LEU A 1 135 ? 6.150 -2.862 -10.238 1.00 94.56 135 LEU A N 1
ATOM 1053 C CA . LEU A 1 135 ? 6.343 -3.337 -8.861 1.00 94.56 135 LEU A CA 1
ATOM 1054 C C . LEU A 1 135 ? 5.158 -3.067 -7.928 1.00 94.56 135 LEU A C 1
ATOM 1056 O O . LEU A 1 135 ? 4.945 -3.806 -6.968 1.00 94.56 135 LEU A O 1
ATOM 1060 N N . SER A 1 136 ? 4.397 -2.007 -8.196 1.00 93.38 136 SER A N 1
ATOM 1061 C CA . SER A 1 136 ? 3.253 -1.608 -7.366 1.00 93.38 136 SER A CA 1
ATOM 1062 C C . SER A 1 136 ? 1.904 -2.090 -7.910 1.00 93.38 136 SER A C 1
ATOM 1064 O O . SER A 1 136 ? 0.865 -1.908 -7.267 1.00 93.38 136 SER A O 1
ATOM 1066 N N . GLU A 1 137 ? 1.898 -2.729 -9.081 1.00 96.75 137 GLU A N 1
ATOM 1067 C CA . GLU A 1 137 ? 0.698 -3.327 -9.661 1.00 96.75 137 GLU A CA 1
ATOM 1068 C C . GLU A 1 137 ? 0.103 -4.400 -8.747 1.00 96.75 137 GLU A C 1
ATOM 1070 O O . GLU A 1 137 ? 0.791 -5.054 -7.971 1.00 96.75 137 GLU A O 1
ATOM 1075 N N . GLY A 1 138 ? -1.211 -4.577 -8.809 1.00 97.69 138 GLY A N 1
ATOM 1076 C CA . GLY A 1 138 ? -1.940 -5.510 -7.959 1.00 97.69 138 GLY A CA 1
ATOM 1077 C C . GLY A 1 138 ? -1.980 -5.135 -6.486 1.00 97.69 138 GLY A C 1
ATOM 1078 O O . GLY A 1 138 ? -2.415 -5.947 -5.667 1.00 97.69 138 GLY A O 1
ATOM 1079 N N . THR A 1 139 ? -1.564 -3.918 -6.132 1.00 97.44 139 THR A N 1
ATOM 1080 C CA . THR A 1 139 ? -1.617 -3.414 -4.760 1.00 97.44 139 THR A CA 1
ATOM 1081 C C . THR A 1 139 ? -2.492 -2.172 -4.630 1.00 97.44 139 THR A C 1
ATOM 1083 O O . THR A 1 139 ? -2.816 -1.482 -5.599 1.00 97.44 139 THR A O 1
ATOM 1086 N N . LEU A 1 140 ? -2.914 -1.906 -3.399 1.00 96.69 140 LEU A N 1
ATOM 1087 C CA . LEU A 1 140 ? -3.517 -0.657 -2.970 1.00 96.69 140 LEU A CA 1
ATOM 1088 C C . LEU A 1 140 ? -2.589 -0.014 -1.939 1.00 96.69 140 LEU A C 1
ATOM 1090 O O . LEU A 1 140 ? -2.303 -0.615 -0.906 1.00 96.69 140 LEU A O 1
ATOM 1094 N N . CYS A 1 141 ? -2.160 1.219 -2.186 1.00 95.56 141 CYS A N 1
ATOM 1095 C CA . CYS A 1 141 ? -1.430 2.000 -1.197 1.00 95.56 141 CYS A CA 1
ATOM 1096 C C . CYS A 1 141 ? -2.397 2.461 -0.093 1.00 95.56 141 CYS A C 1
ATOM 1098 O O . CYS A 1 141 ? -3.360 3.175 -0.378 1.00 95.56 141 CYS A O 1
ATOM 1100 N N . ILE A 1 142 ? -2.182 2.014 1.149 1.00 95.81 142 ILE A N 1
ATOM 1101 C CA . ILE A 1 142 ? -3.130 2.207 2.262 1.00 95.81 142 ILE A CA 1
ATOM 1102 C C . ILE A 1 142 ? -2.595 3.077 3.399 1.00 95.81 142 ILE A C 1
ATOM 1104 O O . ILE A 1 142 ? -3.389 3.504 4.231 1.00 95.81 142 ILE A O 1
ATOM 1108 N N . SER A 1 143 ? -1.289 3.334 3.465 1.00 93.25 143 SER A N 1
ATOM 1109 C CA . SER A 1 143 ? -0.662 4.184 4.488 1.00 93.25 143 SER A CA 1
ATOM 1110 C C . SER A 1 143 ? 0.676 4.735 3.987 1.00 93.25 143 SER A C 1
ATOM 1112 O O . SER A 1 143 ? 1.262 4.197 3.045 1.00 93.25 143 SER A O 1
ATOM 1114 N N . SER A 1 144 ? 1.182 5.780 4.644 1.00 88.12 144 SER A N 1
ATOM 1115 C CA . SER A 1 144 ? 2.574 6.223 4.527 1.00 88.12 144 SER A CA 1
ATOM 1116 C C . SER A 1 144 ? 3.262 6.164 5.883 1.00 88.12 144 SER A C 1
ATOM 1118 O O . SER A 1 144 ? 2.685 6.552 6.900 1.00 88.12 144 SER A O 1
ATOM 1120 N N . GLN A 1 145 ? 4.530 5.755 5.873 1.00 82.31 145 GLN A N 1
ATOM 1121 C CA . GLN A 1 145 ? 5.399 5.767 7.051 1.00 82.31 145 GLN A CA 1
ATOM 1122 C C . GLN A 1 145 ? 6.223 7.067 7.162 1.00 82.31 145 GLN A C 1
ATOM 1124 O O . GLN A 1 145 ? 7.030 7.238 8.074 1.00 82.31 145 GLN A O 1
ATOM 1129 N N . GLY A 1 146 ? 6.006 8.023 6.247 1.00 79.88 146 GLY A N 1
ATOM 1130 C CA . GLY A 1 146 ? 6.877 9.181 6.032 1.00 79.88 146 GLY A CA 1
ATOM 1131 C C . GLY A 1 146 ? 8.026 8.859 5.073 1.00 79.88 146 GLY A C 1
ATOM 1132 O O . GLY A 1 146 ? 8.131 7.742 4.589 1.00 79.88 146 GLY A O 1
ATOM 1133 N N . CYS A 1 147 ? 8.871 9.846 4.753 1.00 80.88 147 CYS A N 1
ATOM 1134 C CA . CYS A 1 147 ? 10.106 9.669 3.963 1.00 80.88 147 CYS A CA 1
ATOM 1135 C C . CYS A 1 147 ? 9.970 8.838 2.663 1.00 80.88 147 CYS A C 1
ATOM 1137 O O . CYS A 1 147 ? 10.908 8.145 2.296 1.00 80.88 147 CYS A O 1
ATOM 1139 N N . ALA A 1 148 ? 8.828 8.938 1.969 1.00 82.44 148 ALA A N 1
ATOM 1140 C CA . ALA A 1 148 ? 8.502 8.175 0.754 1.00 82.44 148 ALA A CA 1
ATOM 1141 C C . ALA A 1 148 ? 8.383 6.645 0.928 1.00 82.44 148 ALA A C 1
ATOM 1143 O O . ALA A 1 148 ? 8.382 5.922 -0.064 1.00 82.44 148 ALA A O 1
ATOM 1144 N N . TYR A 1 149 ? 8.205 6.166 2.159 1.00 88.69 149 TYR A N 1
ATOM 1145 C CA . TYR A 1 149 ? 7.821 4.787 2.450 1.00 88.69 149 TYR A CA 1
ATOM 1146 C C . TYR A 1 149 ? 6.302 4.654 2.490 1.00 88.69 149 TYR A C 1
ATOM 1148 O O . TYR A 1 149 ? 5.605 5.461 3.130 1.00 88.69 149 TYR A O 1
ATOM 1156 N N . TYR A 1 150 ? 5.789 3.615 1.838 1.00 94.19 150 TYR A N 1
ATOM 1157 C CA . TYR A 1 150 ? 4.358 3.347 1.775 1.00 94.19 150 TYR A CA 1
ATOM 1158 C C . TYR A 1 150 ? 4.030 1.922 2.185 1.00 94.19 150 TYR A C 1
ATOM 1160 O O . TYR A 1 150 ? 4.794 0.992 1.949 1.00 94.19 150 TYR A O 1
ATOM 1168 N N . THR A 1 151 ? 2.856 1.750 2.778 1.00 96.31 151 THR A N 1
ATOM 1169 C CA . THR A 1 151 ? 2.304 0.427 3.053 1.00 96.31 151 THR A CA 1
ATOM 1170 C C . THR A 1 151 ? 1.344 0.044 1.939 1.00 96.31 151 THR A C 1
ATOM 1172 O O . THR A 1 151 ? 0.386 0.770 1.648 1.00 96.31 151 THR A O 1
ATOM 1175 N N . LEU A 1 152 ? 1.580 -1.121 1.350 1.00 97.31 152 LEU A N 1
ATOM 1176 C CA . LEU A 1 152 ? 0.800 -1.691 0.266 1.00 97.31 152 LEU A CA 1
ATOM 1177 C C . LEU A 1 152 ? -0.038 -2.868 0.778 1.00 97.31 152 LEU A C 1
ATOM 1179 O O . LEU A 1 152 ? 0.457 -3.752 1.476 1.00 97.31 152 LEU A O 1
ATOM 1183 N N . LEU A 1 153 ? -1.312 -2.900 0.397 1.00 98.31 153 LEU A N 1
ATOM 1184 C CA . LEU A 1 153 ? -2.197 -4.051 0.543 1.00 98.31 153 LEU A CA 1
ATOM 1185 C C . LEU A 1 153 ? -2.292 -4.771 -0.799 1.00 98.31 153 LEU A C 1
ATOM 1187 O O . LEU A 1 153 ? -2.747 -4.184 -1.779 1.00 98.31 153 LEU A O 1
ATOM 1191 N N . VAL A 1 154 ? -1.938 -6.052 -0.846 1.00 98.38 154 VAL A N 1
ATOM 1192 C CA . VAL A 1 154 ? -2.055 -6.837 -2.080 1.00 98.38 154 VAL A CA 1
ATOM 1193 C C . VAL A 1 154 ? -3.528 -7.116 -2.384 1.00 98.38 154 VAL A C 1
ATOM 1195 O O . VAL A 1 154 ? -4.225 -7.780 -1.613 1.00 98.38 154 VAL A O 1
ATOM 1198 N N . ALA A 1 155 ? -4.012 -6.627 -3.522 1.00 97.94 155 ALA A N 1
ATOM 1199 C CA . ALA A 1 155 ? -5.398 -6.738 -3.962 1.00 97.94 155 ALA A CA 1
ATOM 1200 C C . ALA A 1 155 ? -5.648 -7.951 -4.872 1.00 97.94 155 ALA A C 1
ATOM 1202 O O . ALA A 1 155 ? -6.751 -8.505 -4.869 1.00 97.94 155 ALA A O 1
ATOM 1203 N N . THR A 1 156 ? -4.638 -8.397 -5.621 1.00 96.94 156 THR A N 1
ATOM 1204 C CA . THR A 1 156 ? -4.750 -9.469 -6.623 1.00 96.94 156 THR A CA 1
ATOM 1205 C C . THR A 1 156 ? -3.572 -10.445 -6.553 1.00 96.94 156 THR A C 1
ATOM 1207 O O . THR A 1 156 ? -2.501 -10.143 -6.033 1.00 96.94 156 THR A O 1
ATOM 1210 N N . GLY A 1 157 ? -3.767 -11.648 -7.099 1.00 94.94 157 GLY A N 1
ATOM 1211 C CA . GLY A 1 157 ? -2.725 -12.674 -7.166 1.00 94.94 157 GLY A CA 1
ATOM 1212 C C . GLY A 1 157 ? -2.583 -13.528 -5.894 1.00 94.94 157 GLY A C 1
ATOM 1213 O O . GLY A 1 157 ? -3.415 -13.452 -4.988 1.00 94.94 157 GLY A O 1
ATOM 1214 N N . PRO A 1 158 ? -1.547 -14.386 -5.824 1.00 95.19 158 PRO A N 1
ATOM 1215 C CA . PRO A 1 158 ? -1.398 -15.387 -4.759 1.00 95.19 158 PRO A CA 1
ATOM 1216 C C . PRO A 1 158 ? -1.206 -14.808 -3.353 1.00 95.19 158 PRO A C 1
ATOM 1218 O O . PRO A 1 158 ? -1.535 -15.466 -2.373 1.00 95.19 158 PRO A O 1
ATOM 1221 N N . GLN A 1 159 ? -0.686 -13.583 -3.261 1.00 96.31 159 GLN A N 1
ATOM 1222 C CA . GLN A 1 159 ? -0.398 -12.889 -2.001 1.00 96.31 159 GLN A CA 1
ATOM 1223 C C . GLN A 1 159 ? -1.557 -11.992 -1.538 1.00 96.31 159 GLN A C 1
ATOM 1225 O O . GLN A 1 159 ? -1.391 -11.163 -0.644 1.00 96.31 159 GLN A O 1
ATOM 1230 N N . ARG A 1 160 ? -2.737 -12.115 -2.157 1.00 97.75 160 ARG A N 1
ATOM 1231 C CA . ARG A 1 160 ? -3.902 -11.268 -1.883 1.00 97.75 160 ARG A CA 1
ATOM 1232 C C . ARG A 1 160 ? -4.254 -11.215 -0.394 1.00 97.75 160 ARG A C 1
ATOM 1234 O O . ARG A 1 160 ? -4.428 -12.244 0.250 1.00 97.75 160 ARG A O 1
ATOM 1241 N N . GLY A 1 161 ? -4.438 -9.999 0.119 1.00 98.06 161 GLY A N 1
ATOM 1242 C CA . GLY A 1 161 ? -4.765 -9.716 1.519 1.00 98.06 161 GLY A CA 1
ATOM 1243 C C . GLY A 1 161 ? -3.559 -9.552 2.441 1.00 98.06 161 GLY A C 1
ATOM 1244 O O . GLY A 1 161 ? -3.751 -9.242 3.615 1.00 98.06 161 GLY A O 1
ATOM 1245 N N . THR A 1 162 ? -2.340 -9.724 1.926 1.00 98.00 162 THR A N 1
ATOM 1246 C CA . THR A 1 162 ? -1.107 -9.518 2.695 1.00 98.00 162 THR A CA 1
ATOM 1247 C C . THR A 1 162 ? -0.603 -8.079 2.603 1.00 98.00 162 THR A C 1
ATOM 1249 O O . THR A 1 162 ? -0.955 -7.342 1.675 1.00 98.00 162 THR A O 1
ATOM 1252 N N . ILE A 1 163 ? 0.209 -7.683 3.584 1.00 97.75 163 ILE A N 1
ATOM 1253 C CA . ILE A 1 163 ? 0.801 -6.350 3.702 1.00 97.75 163 ILE A CA 1
ATOM 1254 C C . ILE A 1 163 ? 2.276 -6.363 3.306 1.00 97.75 163 ILE A C 1
ATOM 1256 O O . ILE A 1 163 ? 3.043 -7.236 3.716 1.00 97.75 163 ILE A O 1
ATOM 1260 N N . TRP A 1 164 ? 2.645 -5.367 2.509 1.00 97.00 164 TRP A N 1
ATOM 1261 C CA . TRP A 1 164 ? 3.982 -5.148 1.972 1.00 97.00 164 TRP A CA 1
ATOM 1262 C C . TRP A 1 164 ? 4.394 -3.691 2.179 1.00 97.00 164 TRP A C 1
ATOM 1264 O O . TRP A 1 164 ? 3.552 -2.815 2.388 1.00 97.00 164 TRP A O 1
ATOM 1274 N N . GLU A 1 165 ? 5.690 -3.434 2.115 1.00 95.12 165 GLU A N 1
ATOM 1275 C CA . GLU A 1 165 ? 6.271 -2.101 2.173 1.00 95.12 165 GLU A CA 1
ATOM 1276 C C . GLU A 1 165 ? 6.862 -1.752 0.818 1.00 95.12 165 GLU A C 1
ATOM 1278 O O . GLU A 1 165 ? 7.607 -2.527 0.219 1.00 95.12 165 GLU A O 1
ATOM 1283 N N . ASP A 1 166 ? 6.517 -0.566 0.343 1.00 94.88 166 ASP A N 1
ATOM 1284 C CA . ASP A 1 166 ? 7.198 0.081 -0.758 1.00 94.88 166 ASP A CA 1
ATOM 1285 C C . ASP A 1 166 ? 8.389 0.859 -0.202 1.00 94.88 166 ASP A C 1
ATOM 1287 O O . ASP A 1 166 ? 8.235 1.906 0.437 1.00 94.88 166 ASP A O 1
ATOM 1291 N N . VAL A 1 167 ? 9.571 0.302 -0.431 1.00 93.06 167 VAL A N 1
ATOM 1292 C CA . VAL A 1 167 ? 10.874 0.803 0.018 1.00 93.06 167 VAL A CA 1
ATOM 1293 C C . VAL A 1 167 ? 11.768 1.109 -1.188 1.00 93.06 167 VAL A C 1
ATOM 1295 O O . VAL A 1 167 ? 12.990 1.208 -1.067 1.00 93.06 167 VAL A O 1
ATOM 1298 N N . ARG A 1 168 ? 11.169 1.334 -2.369 1.00 91.00 168 ARG A N 1
ATOM 1299 C CA . ARG A 1 168 ? 11.891 1.697 -3.601 1.00 91.00 168 ARG A CA 1
ATOM 1300 C C . ARG A 1 168 ? 12.783 2.927 -3.416 1.00 91.00 168 ARG A C 1
ATOM 1302 O O . ARG A 1 168 ? 13.850 3.002 -4.011 1.00 91.00 168 ARG A O 1
ATOM 1309 N N . THR A 1 169 ? 12.416 3.848 -2.520 1.00 87.00 169 THR A N 1
ATOM 1310 C CA . THR A 1 169 ? 13.219 5.045 -2.205 1.00 87.00 169 THR A CA 1
ATOM 1311 C C . THR A 1 169 ? 14.609 4.753 -1.621 1.00 87.00 169 THR A C 1
ATOM 1313 O O . THR A 1 169 ? 15.445 5.657 -1.615 1.00 87.00 169 THR A O 1
ATOM 1316 N N . VAL A 1 170 ? 14.856 3.542 -1.109 1.00 87.94 170 VA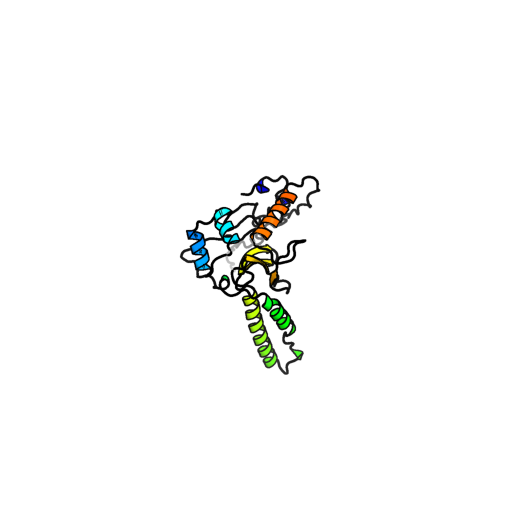L A N 1
ATOM 1317 C CA . VAL A 1 170 ? 16.177 3.088 -0.633 1.00 87.94 170 VAL A CA 1
ATOM 1318 C C . VAL A 1 170 ? 16.757 1.950 -1.474 1.00 87.94 170 VAL A C 1
ATOM 1320 O O . VAL A 1 170 ? 17.755 1.358 -1.078 1.00 87.94 170 VAL A O 1
ATOM 1323 N N . GLY A 1 171 ? 16.167 1.663 -2.638 1.00 84.94 171 GLY A N 1
ATOM 1324 C CA . GLY A 1 171 ? 16.659 0.639 -3.564 1.00 84.94 171 GLY A CA 1
ATOM 1325 C C . GLY A 1 171 ? 16.288 -0.801 -3.192 1.00 84.94 171 GLY A C 1
ATOM 1326 O O . GLY A 1 171 ? 16.801 -1.729 -3.798 1.00 84.94 171 GLY A O 1
ATOM 1327 N N . GLU A 1 172 ? 15.395 -1.023 -2.220 1.00 87.69 172 GLU A N 1
ATOM 1328 C CA . GLU A 1 172 ? 14.997 -2.383 -1.800 1.00 87.69 172 GLU A CA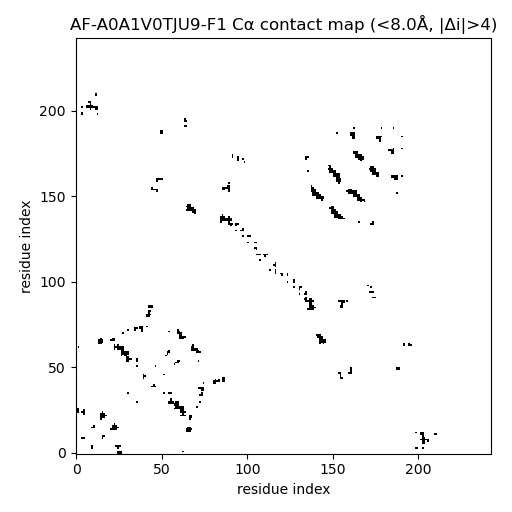 1
ATOM 1329 C C . GLU A 1 172 ? 13.713 -2.891 -2.487 1.00 87.69 172 GLU A C 1
ATOM 1331 O O . GLU A 1 172 ? 13.277 -4.021 -2.267 1.00 87.69 172 GLU A O 1
ATOM 1336 N N . GLY A 1 173 ? 13.095 -2.077 -3.348 1.00 92.31 173 GLY A N 1
ATOM 1337 C CA . GLY A 1 173 ? 11.903 -2.473 -4.098 1.00 92.31 173 GLY A CA 1
ATOM 1338 C C . GLY A 1 173 ? 10.640 -2.545 -3.237 1.00 92.31 173 GLY A C 1
ATOM 1339 O O . GLY A 1 173 ? 10.323 -1.616 -2.492 1.00 92.31 173 GLY A O 1
ATOM 1340 N N . VAL A 1 174 ? 9.893 -3.641 -3.379 1.00 94.44 174 VAL A N 1
ATOM 1341 C CA . VAL A 1 174 ? 8.695 -3.933 -2.579 1.00 94.44 174 VAL A CA 1
ATOM 1342 C C . VAL A 1 174 ? 8.933 -5.211 -1.777 1.00 94.44 174 VAL A C 1
ATOM 1344 O O . VAL A 1 174 ? 9.203 -6.267 -2.356 1.00 94.44 174 VAL A O 1
ATOM 1347 N N . VAL A 1 175 ? 8.829 -5.120 -0.450 1.00 94.00 175 VAL A N 1
ATOM 1348 C CA . VAL A 1 175 ? 9.209 -6.187 0.497 1.00 94.00 175 VAL A CA 1
ATOM 1349 C C . VAL A 1 175 ? 8.042 -6.573 1.412 1.00 94.00 175 VAL A C 1
ATOM 1351 O O . VAL A 1 175 ? 7.185 -5.736 1.696 1.00 94.00 175 VAL A O 1
ATOM 1354 N N . PRO A 1 176 ? 7.928 -7.837 1.857 1.00 94.69 176 PRO A N 1
ATOM 1355 C CA . PRO A 1 176 ? 6.827 -8.241 2.726 1.00 94.69 176 PRO A CA 1
ATOM 1356 C C . PRO A 1 176 ? 6.998 -7.639 4.124 1.00 94.69 176 PRO A C 1
ATOM 1358 O O . PRO A 1 176 ? 8.105 -7.618 4.658 1.00 94.69 176 PRO A O 1
ATOM 1361 N N . VAL A 1 177 ? 5.899 -7.218 4.760 1.00 93.88 177 VAL A N 1
ATOM 1362 C CA . VAL A 1 177 ? 5.948 -6.874 6.188 1.00 93.88 177 VAL A CA 1
ATOM 1363 C C . VAL A 1 177 ? 6.157 -8.144 7.004 1.00 93.88 177 VAL A C 1
ATOM 1365 O O . VAL A 1 177 ? 5.449 -9.136 6.821 1.00 93.88 177 VAL A O 1
ATOM 1368 N N . GLU A 1 178 ? 7.078 -8.081 7.963 1.00 90.44 178 GLU A N 1
ATOM 1369 C CA . GLU A 1 178 ? 7.324 -9.144 8.932 1.00 90.44 178 GLU A CA 1
ATOM 1370 C C . GLU A 1 178 ? 6.964 -8.689 10.349 1.00 90.44 178 GLU A C 1
ATOM 1372 O O . GLU A 1 178 ? 7.400 -7.643 10.833 1.00 90.44 178 GLU A O 1
ATOM 1377 N N . LEU A 1 179 ? 6.192 -9.509 11.066 1.00 86.94 179 LEU A N 1
ATOM 1378 C CA . LEU A 1 179 ? 5.950 -9.295 12.490 1.00 86.94 179 LEU A CA 1
ATOM 1379 C C . LEU A 1 179 ? 7.014 -10.023 13.311 1.00 86.94 179 LEU A C 1
ATOM 1381 O O . LEU A 1 179 ? 7.276 -11.212 13.125 1.00 86.94 179 LEU A O 1
ATOM 1385 N N . ARG A 1 180 ? 7.607 -9.325 14.286 1.00 81.25 180 ARG A N 1
ATOM 1386 C CA . ARG A 1 180 ? 8.655 -9.898 15.140 1.00 81.25 180 ARG A CA 1
ATOM 1387 C C . ARG A 1 180 ? 8.182 -11.198 15.799 1.00 81.25 180 ARG A C 1
ATOM 1389 O O . ARG A 1 180 ? 7.228 -11.203 16.571 1.00 81.25 180 ARG A O 1
ATOM 1396 N N . GLY A 1 181 ? 8.919 -12.281 15.554 1.00 79.19 181 GLY A N 1
ATOM 1397 C CA . GLY A 1 181 ? 8.628 -13.598 16.127 1.00 79.19 181 GLY A CA 1
ATOM 1398 C C . GLY A 1 181 ? 7.554 -14.393 15.381 1.00 79.19 181 GLY A C 1
ATOM 1399 O O . GLY A 1 181 ? 7.186 -15.468 15.850 1.00 79.19 181 GLY A O 1
ATOM 1400 N N . LYS A 1 182 ? 7.080 -13.907 14.226 1.00 80.06 182 LYS A N 1
ATOM 1401 C CA . LYS A 1 182 ? 6.152 -14.623 13.356 1.00 80.06 182 LYS A CA 1
ATOM 1402 C C . LYS A 1 182 ? 6.696 -14.677 11.921 1.00 80.06 182 LYS A C 1
ATOM 1404 O O . LYS A 1 182 ? 6.674 -13.659 11.237 1.00 80.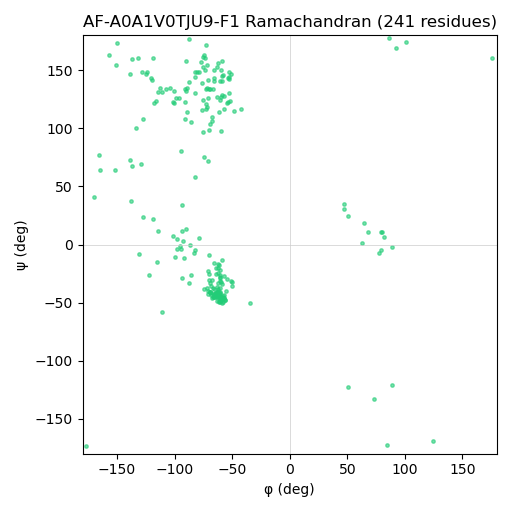06 182 LYS A O 1
ATOM 1409 N N . PRO A 1 183 ? 7.154 -15.847 11.449 1.00 78.38 183 PRO A N 1
ATOM 1410 C CA . PRO A 1 183 ? 7.559 -16.002 10.059 1.00 78.38 183 PRO A CA 1
ATOM 1411 C C . PRO A 1 183 ? 6.338 -16.033 9.129 1.00 78.38 183 PRO A C 1
ATOM 1413 O O . PRO A 1 183 ? 5.278 -16.547 9.499 1.00 78.38 183 PRO A O 1
ATOM 1416 N N . GLY A 1 184 ? 6.526 -15.557 7.900 1.00 86.25 184 GLY A N 1
ATOM 1417 C CA . GLY A 1 184 ? 5.530 -15.611 6.831 1.00 86.25 184 GLY A CA 1
ATOM 1418 C C . GLY A 1 184 ? 4.789 -14.295 6.607 1.00 86.25 184 GLY A C 1
ATOM 1419 O O . GLY A 1 184 ? 4.968 -13.323 7.336 1.00 86.25 184 GLY A O 1
ATOM 1420 N N . HIS A 1 185 ? 3.955 -14.282 5.568 1.00 90.62 185 HIS A N 1
ATOM 1421 C CA . HIS A 1 185 ? 3.220 -13.090 5.165 1.00 90.62 185 HIS A CA 1
ATOM 1422 C C . HIS A 1 185 ? 2.200 -12.663 6.221 1.00 90.62 185 HIS A C 1
ATOM 1424 O O . HIS A 1 185 ? 1.519 -13.488 6.837 1.00 90.62 185 HIS A O 1
ATOM 1430 N N . VAL A 1 186 ? 2.091 -11.352 6.401 1.00 96.19 186 VAL A N 1
ATOM 1431 C CA . VAL A 1 186 ? 1.216 -10.727 7.389 1.00 96.19 186 VAL A CA 1
ATOM 1432 C C . VAL A 1 186 ? -0.057 -10.269 6.693 1.00 96.19 186 VAL A C 1
ATOM 1434 O O . VAL A 1 186 ? 0.004 -9.550 5.699 1.00 96.19 186 VAL A O 1
ATOM 1437 N N . SER A 1 187 ? -1.209 -10.694 7.202 1.00 97.25 187 SER A N 1
ATOM 1438 C CA . SER A 1 187 ? -2.515 -10.237 6.713 1.00 97.25 187 SER A CA 1
ATOM 1439 C C . SER A 1 187 ? -2.835 -8.810 7.177 1.00 97.25 187 SER A C 1
ATOM 1441 O O . SER A 1 187 ? -2.230 -8.299 8.126 1.00 97.25 187 SER A O 1
ATOM 1443 N N . PHE A 1 188 ? -3.809 -8.154 6.540 1.00 97.88 188 PHE A N 1
ATOM 1444 C CA . PHE A 1 188 ? -4.254 -6.818 6.950 1.00 97.88 188 PHE A CA 1
ATOM 1445 C C . PHE A 1 188 ? -4.691 -6.774 8.420 1.00 97.88 188 PHE A C 1
ATOM 1447 O O . PHE A 1 188 ? -4.276 -5.879 9.160 1.00 97.88 188 PHE A O 1
ATOM 1454 N N . ALA A 1 189 ? -5.513 -7.733 8.857 1.00 96.94 189 ALA A N 1
ATOM 1455 C CA . ALA A 1 189 ? -6.024 -7.764 10.222 1.00 96.94 189 ALA A CA 1
ATOM 1456 C C . ALA A 1 189 ? -4.891 -7.948 11.237 1.00 96.94 189 ALA A C 1
ATOM 1458 O O . ALA A 1 189 ? -4.864 -7.269 12.262 1.00 96.94 189 ALA A O 1
ATOM 1459 N N . GLU A 1 190 ? -3.929 -8.824 10.946 1.00 96.38 190 GLU A N 1
ATOM 1460 C CA . GLU A 1 190 ? -2.781 -9.062 11.823 1.00 96.38 190 GLU A CA 1
ATOM 1461 C C . GLU A 1 190 ? -1.884 -7.835 11.940 1.00 96.38 190 GLU A C 1
ATOM 1463 O O . GLU A 1 190 ? -1.488 -7.477 13.049 1.00 96.38 190 GLU A O 1
ATOM 1468 N N . TRP A 1 191 ? -1.604 -7.166 10.821 1.00 96.12 191 TRP A N 1
ATOM 1469 C CA . TRP A 1 191 ? -0.839 -5.924 10.805 1.00 96.12 191 TRP A CA 1
ATOM 1470 C C . TRP A 1 191 ? -1.531 -4.824 11.621 1.00 96.12 191 TRP A C 1
ATOM 1472 O O . TRP A 1 191 ? -0.919 -4.232 12.514 1.00 96.12 191 TRP A O 1
ATOM 1482 N N . TYR A 1 192 ? -2.829 -4.599 11.390 1.00 96.31 192 TYR A N 1
ATOM 1483 C CA . TYR A 1 192 ? -3.579 -3.554 12.085 1.00 96.31 192 TYR A CA 1
ATOM 1484 C C . TYR A 1 192 ? -3.718 -3.836 13.588 1.00 96.31 192 TYR A C 1
ATOM 1486 O O . TYR A 1 192 ? -3.505 -2.949 14.417 1.00 96.31 192 TYR A O 1
ATOM 1494 N N . LEU A 1 193 ? -4.045 -5.076 13.966 1.00 95.38 193 LEU A N 1
ATOM 1495 C CA . LEU A 1 193 ? -4.196 -5.462 15.370 1.00 95.38 193 LEU A CA 1
ATOM 1496 C C . LEU A 1 193 ? -2.861 -5.453 16.115 1.00 95.38 193 LEU A C 1
ATOM 1498 O O . LEU A 1 193 ? -2.830 -5.055 17.278 1.00 95.38 193 LEU A O 1
ATOM 1502 N N . ASN A 1 194 ? -1.758 -5.837 15.465 1.00 94.00 194 ASN A N 1
ATOM 1503 C CA . ASN A 1 194 ? -0.435 -5.763 16.079 1.00 94.00 194 ASN A CA 1
ATOM 1504 C C . ASN A 1 194 ? -0.055 -4.320 16.436 1.00 94.00 194 ASN A C 1
ATOM 1506 O O . ASN A 1 194 ? 0.410 -4.059 17.550 1.00 94.00 194 ASN A O 1
ATOM 1510 N N . TRP A 1 195 ? -0.308 -3.378 15.522 1.00 93.31 195 TRP A N 1
ATOM 1511 C CA . TRP A 1 195 ? -0.141 -1.958 15.811 1.00 93.31 195 TRP A CA 1
ATOM 1512 C C . TRP A 1 195 ? -1.043 -1.501 16.948 1.00 93.31 195 TRP A C 1
ATOM 1514 O O . TRP A 1 195 ? -0.556 -0.842 17.865 1.00 93.31 195 TRP A O 1
ATOM 1524 N N . LEU A 1 196 ? -2.329 -1.863 16.919 1.00 94.31 196 LEU A N 1
ATOM 1525 C CA . LEU A 1 196 ? -3.282 -1.436 17.939 1.00 94.31 196 LEU A CA 1
ATOM 1526 C C . LEU A 1 196 ? -2.835 -1.903 19.329 1.00 94.31 196 LEU A C 1
ATOM 1528 O O . LEU A 1 196 ? -2.754 -1.103 20.258 1.00 94.31 196 LEU A O 1
ATOM 1532 N N . GLU A 1 197 ? -2.438 -3.169 19.447 1.00 93.19 197 GLU A N 1
ATOM 1533 C CA . GLU A 1 197 ? -1.934 -3.750 20.689 1.00 93.19 197 GLU A CA 1
ATOM 1534 C C . GLU A 1 197 ? -0.645 -3.051 21.166 1.00 93.19 197 GLU A C 1
ATOM 1536 O O . GLU A 1 197 ? -0.452 -2.783 22.355 1.00 93.19 197 GLU A O 1
ATOM 1541 N N . HIS A 1 198 ? 0.260 -2.715 20.240 1.00 90.38 198 HIS A N 1
ATOM 1542 C CA . HIS A 1 198 ? 1.470 -1.960 20.558 1.00 90.38 198 HIS A CA 1
ATOM 1543 C C . HIS A 1 198 ? 1.165 -0.533 21.021 1.00 90.38 198 HIS A C 1
ATOM 1545 O O . HIS A 1 198 ? 1.744 -0.072 22.010 1.00 90.38 198 HIS A O 1
ATOM 1551 N N . ALA A 1 199 ? 0.263 0.152 20.322 1.00 91.56 199 ALA A N 1
ATOM 1552 C CA . ALA A 1 199 ? -0.167 1.504 20.628 1.00 91.56 199 ALA A CA 1
ATOM 1553 C C . ALA A 1 199 ? -0.829 1.563 22.008 1.00 91.56 199 ALA A C 1
ATOM 1555 O O . ALA A 1 199 ? -0.479 2.430 22.806 1.00 91.56 199 ALA A O 1
ATOM 1556 N N . GLU A 1 200 ? -1.708 0.610 22.330 1.00 92.00 200 GLU A N 1
ATOM 1557 C CA . GLU A 1 200 ? -2.371 0.513 23.637 1.00 92.00 200 GLU A CA 1
ATOM 1558 C C . GLU A 1 200 ? -1.369 0.316 24.765 1.00 92.00 200 GLU A C 1
ATOM 1560 O O . GLU A 1 200 ? -1.368 1.091 25.725 1.00 92.00 200 GLU A O 1
ATOM 1565 N N . ARG A 1 201 ? -0.447 -0.643 24.619 1.00 90.88 201 ARG A N 1
ATOM 1566 C CA . ARG A 1 201 ? 0.617 -0.854 25.609 1.00 90.88 201 ARG A CA 1
ATOM 1567 C C . ARG A 1 201 ? 1.436 0.411 25.845 1.00 90.88 201 ARG A C 1
ATOM 1569 O O . ARG A 1 201 ? 1.660 0.780 26.993 1.00 90.88 201 ARG A O 1
ATOM 1576 N N . ARG A 1 202 ? 1.879 1.089 24.780 1.00 88.88 202 ARG A N 1
ATOM 1577 C CA . ARG A 1 202 ? 2.698 2.307 24.897 1.00 88.88 202 ARG A CA 1
ATOM 1578 C C . ARG A 1 202 ? 1.938 3.475 25.509 1.00 88.88 202 ARG A C 1
ATOM 1580 O O . ARG A 1 202 ? 2.478 4.173 26.363 1.00 88.88 202 ARG A O 1
ATOM 1587 N N . ALA A 1 203 ? 0.711 3.707 25.060 1.00 89.50 203 ALA A N 1
ATOM 1588 C CA . ALA A 1 203 ? -0.074 4.859 25.477 1.00 89.50 203 ALA A CA 1
ATOM 1589 C C . ALA A 1 203 ? -0.534 4.753 26.943 1.00 89.50 203 ALA A C 1
ATOM 1591 O O . ALA A 1 203 ? -0.760 5.783 27.586 1.00 89.50 203 ALA A O 1
ATOM 1592 N N . TRP A 1 204 ? -0.646 3.528 27.473 1.00 89.25 204 TRP A N 1
ATOM 1593 C CA . TRP A 1 204 ? -1.017 3.254 28.865 1.00 89.25 204 TRP A CA 1
ATOM 1594 C C . TRP A 1 204 ? 0.159 2.948 29.798 1.00 89.25 204 TRP A C 1
ATOM 1596 O O . TRP A 1 204 ? -0.027 2.930 31.016 1.00 89.25 204 TRP A O 1
ATOM 1606 N N . ASP A 1 205 ? 1.368 2.737 29.274 1.00 88.69 205 ASP A N 1
ATOM 1607 C CA . ASP A 1 205 ? 2.556 2.563 30.106 1.00 88.69 205 ASP A CA 1
ATOM 1608 C C . ASP A 1 205 ? 2.919 3.886 30.786 1.00 88.69 205 ASP A C 1
ATOM 1610 O O . ASP A 1 205 ? 3.484 4.792 30.172 1.00 88.69 205 ASP A O 1
ATOM 1614 N N . THR A 1 206 ? 2.612 3.994 32.079 1.00 80.94 206 THR A N 1
ATOM 1615 C CA . THR A 1 206 ? 3.009 5.120 32.935 1.00 80.94 206 THR A CA 1
ATOM 1616 C C . THR A 1 206 ? 4.304 4.871 33.706 1.00 80.94 206 THR A C 1
ATOM 1618 O O . THR A 1 206 ? 4.768 5.766 34.411 1.00 80.94 206 THR A O 1
ATOM 1621 N N . THR A 1 207 ? 4.879 3.672 33.602 1.00 83.00 207 THR A N 1
ATOM 1622 C CA . THR A 1 207 ? 6.023 3.220 34.405 1.00 83.00 207 THR A CA 1
ATOM 1623 C C . THR A 1 207 ? 7.362 3.609 33.788 1.00 83.00 207 THR A C 1
ATOM 1625 O O . THR A 1 207 ? 8.297 3.949 34.510 1.00 83.00 207 THR A O 1
ATOM 1628 N N . THR A 1 208 ? 7.443 3.652 32.458 1.00 78.62 208 THR A N 1
ATOM 1629 C CA . THR A 1 208 ? 8.636 4.107 31.732 1.00 78.62 208 THR A CA 1
ATOM 1630 C C . THR A 1 208 ? 8.659 5.639 31.641 1.00 78.62 208 THR A C 1
ATOM 1632 O O . THR A 1 208 ? 7.606 6.271 31.582 1.00 78.62 208 THR A O 1
ATOM 1635 N N . ALA A 1 209 ? 9.822 6.296 31.626 1.00 77.00 209 ALA A N 1
ATOM 1636 C CA . ALA A 1 209 ? 9.872 7.724 31.287 1.00 77.00 209 ALA A CA 1
ATOM 1637 C C . ALA A 1 209 ? 9.483 7.914 29.803 1.00 77.00 209 ALA A C 1
ATOM 1639 O O . ALA A 1 209 ? 9.968 7.154 28.962 1.00 77.00 209 ALA A O 1
ATOM 1640 N N . PRO A 1 210 ? 8.612 8.879 29.447 1.00 72.31 210 PRO A N 1
ATOM 1641 C CA . PRO A 1 210 ? 8.269 9.099 28.048 1.00 72.31 210 PRO A CA 1
ATOM 1642 C C . PRO A 1 210 ? 9.503 9.593 27.275 1.00 72.31 210 PRO A C 1
ATOM 1644 O O . PRO A 1 210 ? 10.350 10.282 27.856 1.00 72.31 210 PRO A O 1
ATOM 1647 N N . PRO A 1 211 ? 9.614 9.286 25.971 1.00 70.94 211 PRO A N 1
ATOM 1648 C CA . PRO A 1 211 ? 10.652 9.885 25.145 1.00 70.94 211 PRO A CA 1
ATOM 1649 C C . PRO A 1 211 ? 10.525 11.420 25.175 1.00 70.94 211 PRO A C 1
ATOM 1651 O O . PRO A 1 211 ? 9.407 11.942 25.277 1.00 70.94 211 PRO A O 1
ATOM 1654 N N . PRO A 1 212 ? 11.645 12.162 25.107 1.00 70.94 212 PRO A N 1
ATOM 1655 C CA . PRO A 1 212 ? 11.607 13.618 25.087 1.00 70.94 212 PRO A CA 1
ATOM 1656 C C . PRO A 1 212 ? 10.785 14.103 23.889 1.00 70.94 212 PRO A C 1
ATOM 1658 O O . PRO A 1 212 ? 11.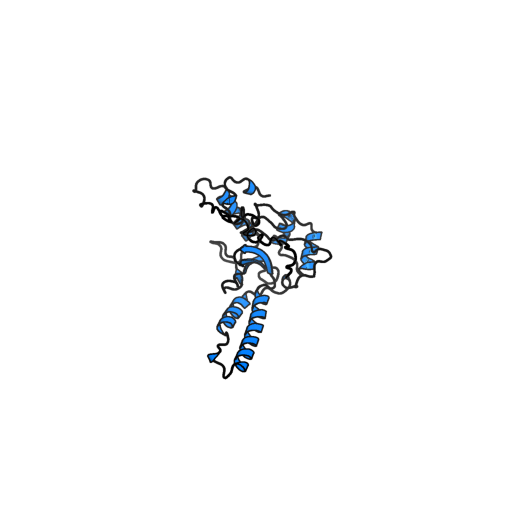009 13.685 22.753 1.00 70.94 212 PRO A O 1
ATOM 1661 N N . ARG A 1 213 ? 9.819 14.991 24.141 1.00 67.69 213 ARG A N 1
ATOM 1662 C CA . ARG A 1 213 ? 8.987 15.577 23.086 1.00 67.69 213 ARG A CA 1
ATOM 1663 C C . ARG A 1 213 ? 9.819 16.629 22.358 1.00 67.69 213 ARG A C 1
ATOM 1665 O O . ARG A 1 213 ? 10.212 17.623 22.967 1.00 67.69 213 ARG A O 1
ATOM 1672 N N . LEU A 1 214 ? 10.099 16.402 21.075 1.00 64.81 214 LEU A N 1
ATOM 1673 C CA . LEU A 1 214 ? 10.756 17.398 20.232 1.00 64.81 214 LEU A CA 1
ATOM 1674 C C . LEU A 1 214 ? 9.853 18.633 20.150 1.00 64.81 214 LEU A C 1
ATOM 1676 O O . LEU A 1 214 ? 8.739 18.571 19.633 1.00 64.81 214 LEU A O 1
ATOM 1680 N N . GLN A 1 215 ? 10.317 19.749 20.705 1.00 60.44 215 GLN A N 1
ATOM 1681 C CA . GLN A 1 215 ? 9.654 21.037 20.563 1.00 60.44 215 GLN A CA 1
ATOM 1682 C C . GLN A 1 215 ? 10.235 21.728 19.335 1.00 60.44 215 GLN A C 1
ATOM 1684 O O . GLN A 1 215 ? 11.376 22.186 19.352 1.00 60.44 215 GLN A O 1
ATOM 1689 N N . PHE A 1 216 ? 9.452 21.806 18.263 1.00 57.06 216 PHE A N 1
ATOM 1690 C CA . PHE A 1 216 ? 9.801 22.649 17.128 1.00 57.06 216 PHE A CA 1
ATOM 1691 C C . PHE A 1 216 ? 9.526 24.100 17.519 1.00 57.06 216 PHE A C 1
ATOM 1693 O O . PHE A 1 216 ? 8.392 24.572 17.462 1.00 57.06 216 PHE A O 1
ATOM 1700 N N . THR A 1 217 ? 10.559 24.817 17.960 1.00 60.16 217 THR A N 1
ATOM 1701 C CA . THR A 1 217 ? 10.476 26.270 18.095 1.00 60.16 217 THR A CA 1
ATOM 1702 C C . THR A 1 217 ? 10.365 26.846 16.691 1.00 60.16 217 THR A C 1
ATOM 1704 O O . THR A 1 217 ? 11.322 26.784 15.918 1.00 60.16 217 THR A O 1
ATOM 1707 N N . SER A 1 218 ? 9.199 27.379 16.330 1.00 55.22 218 SER A N 1
ATOM 1708 C CA . SER A 1 218 ? 9.019 28.128 15.088 1.00 55.22 218 SER A CA 1
ATOM 1709 C C . SER A 1 218 ? 9.744 29.470 15.207 1.00 55.22 218 SER A C 1
ATOM 1711 O O . SER A 1 218 ? 9.116 30.516 15.350 1.00 55.22 21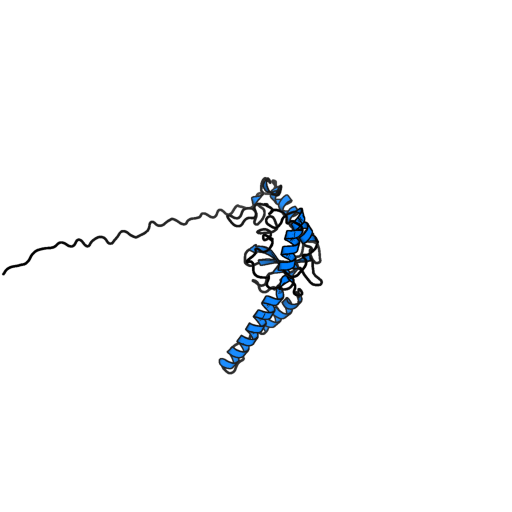8 SER A O 1
ATOM 1713 N N . ASP A 1 219 ? 11.074 29.456 15.183 1.00 46.75 219 ASP A N 1
ATOM 1714 C CA . ASP A 1 219 ? 11.884 30.669 15.203 1.00 46.75 219 ASP A CA 1
ATOM 1715 C C . ASP A 1 219 ? 11.974 31.234 13.781 1.00 46.75 219 ASP A C 1
ATOM 1717 O O . ASP A 1 219 ? 13.033 31.366 13.174 1.00 46.75 219 ASP A O 1
ATOM 1721 N N . ARG A 1 220 ? 10.807 31.535 13.203 1.00 49.84 220 ARG A N 1
ATOM 1722 C CA . ARG A 1 220 ? 10.718 32.465 12.085 1.00 49.84 220 ARG A CA 1
ATOM 1723 C C . ARG A 1 220 ? 10.392 33.816 12.706 1.00 49.84 220 ARG A C 1
ATOM 1725 O O . ARG A 1 220 ? 9.235 34.226 12.760 1.00 49.84 220 ARG A O 1
ATOM 1732 N N . ARG A 1 221 ? 11.425 34.492 13.224 1.00 41.22 221 ARG A N 1
ATOM 1733 C CA . ARG A 1 221 ? 11.359 35.939 13.442 1.00 41.22 221 ARG A CA 1
ATOM 1734 C C . ARG A 1 221 ? 10.830 36.544 12.145 1.00 41.22 221 ARG A C 1
ATOM 1736 O O . ARG A 1 221 ? 11.465 36.412 11.102 1.00 41.22 221 ARG A O 1
ATOM 1743 N N . GLN A 1 222 ? 9.642 37.142 12.200 1.00 42.09 222 GLN A N 1
ATOM 1744 C CA . GLN A 1 222 ? 9.229 38.107 11.193 1.00 42.09 222 GLN A CA 1
ATOM 1745 C C . GLN A 1 222 ? 10.274 39.220 11.249 1.00 42.09 222 GLN A C 1
ATOM 1747 O O . GLN A 1 222 ? 10.251 40.052 12.154 1.00 42.09 222 GLN A O 1
ATOM 1752 N N . GLU A 1 223 ? 11.256 39.182 10.350 1.00 35.03 223 GLU A N 1
ATOM 1753 C CA . GLU A 1 223 ? 12.059 40.367 10.094 1.00 35.03 223 GLU A CA 1
ATOM 1754 C C . GLU A 1 223 ? 11.096 41.449 9.592 1.00 35.03 223 GLU A C 1
ATOM 1756 O O . GLU A 1 223 ? 10.340 41.193 8.649 1.00 35.03 223 GLU A O 1
ATOM 1761 N N . PRO A 1 224 ? 11.045 42.635 10.221 1.00 36.19 224 PRO A N 1
ATOM 1762 C CA . PRO A 1 224 ? 10.224 43.713 9.707 1.00 36.19 224 PRO A CA 1
ATOM 1763 C C . PRO A 1 224 ? 10.752 44.114 8.328 1.00 36.19 224 PRO A C 1
ATOM 1765 O O . PRO A 1 224 ? 11.941 44.393 8.157 1.00 36.19 224 PRO A O 1
ATOM 1768 N N . SER A 1 225 ? 9.846 44.117 7.352 1.00 40.91 225 SER A N 1
ATOM 1769 C CA . SER A 1 225 ? 10.068 44.487 5.959 1.00 40.91 225 SER A CA 1
ATOM 1770 C C . SER A 1 225 ? 10.944 45.739 5.844 1.00 40.91 225 SER A C 1
ATOM 1772 O O . SER A 1 225 ? 10.555 46.827 6.271 1.00 40.91 225 SER A O 1
ATOM 1774 N N . ARG A 1 226 ? 12.129 45.604 5.237 1.00 41.97 226 ARG A N 1
ATOM 1775 C CA . ARG A 1 226 ? 12.934 46.747 4.785 1.00 41.97 226 ARG A CA 1
ATOM 1776 C C . ARG A 1 226 ? 12.302 47.348 3.529 1.00 41.97 226 ARG A C 1
ATOM 1778 O O . ARG A 1 226 ? 12.817 47.180 2.434 1.00 41.97 226 ARG A O 1
ATOM 1785 N N . GLU A 1 227 ? 11.204 48.069 3.705 1.00 41.91 227 GLU A N 1
ATOM 1786 C CA . GLU A 1 227 ? 10.633 48.952 2.683 1.00 41.91 227 GLU A CA 1
ATOM 1787 C C . GLU A 1 227 ? 10.168 50.255 3.342 1.00 41.91 227 GLU A C 1
ATOM 1789 O O . GLU A 1 227 ? 8.988 50.501 3.557 1.00 41.91 227 GLU A O 1
ATOM 1794 N N . ALA A 1 228 ? 11.141 51.085 3.724 1.00 42.50 228 ALA A N 1
ATOM 1795 C CA . ALA A 1 228 ? 10.958 52.511 4.000 1.00 42.50 228 ALA A CA 1
ATOM 1796 C C . ALA A 1 228 ? 12.327 53.211 4.030 1.00 42.50 228 ALA A C 1
ATOM 1798 O O . ALA A 1 228 ? 12.786 53.686 5.063 1.00 42.50 228 ALA A O 1
ATOM 1799 N N . ALA A 1 229 ? 13.019 53.229 2.892 1.00 40.62 229 ALA A N 1
ATOM 1800 C CA . ALA A 1 229 ? 14.163 54.111 2.669 1.00 40.62 229 ALA 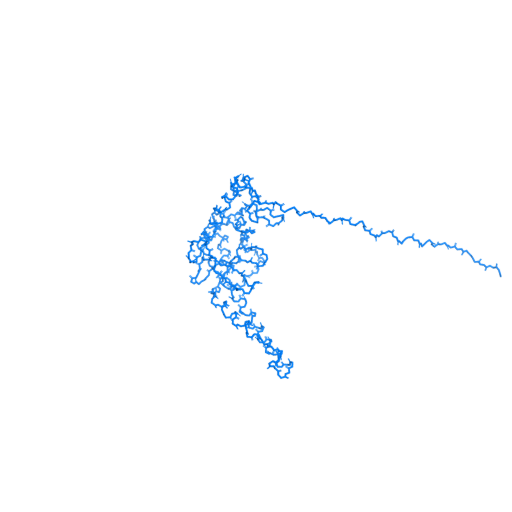A CA 1
ATOM 1801 C C . ALA A 1 229 ? 14.271 54.421 1.172 1.00 40.62 229 ALA A C 1
ATOM 1803 O O . ALA A 1 229 ? 15.194 53.980 0.502 1.00 40.62 229 ALA A O 1
ATOM 1804 N N . ASN A 1 230 ? 13.257 55.106 0.642 1.00 39.41 230 ASN A N 1
ATOM 1805 C CA . ASN A 1 230 ? 13.369 55.949 -0.548 1.00 39.41 230 ASN A CA 1
ATOM 1806 C C . ASN A 1 230 ? 12.121 56.832 -0.636 1.00 39.41 230 ASN A C 1
ATOM 1808 O O . ASN A 1 230 ? 11.192 56.592 -1.399 1.00 39.41 230 ASN A O 1
ATOM 1812 N N . SER A 1 231 ? 12.106 57.869 0.192 1.00 38.28 231 SER A N 1
ATOM 1813 C CA . SER A 1 231 ? 11.250 59.032 -0.011 1.00 38.28 231 SER A CA 1
ATOM 1814 C C . SER A 1 231 ? 12.082 60.273 0.278 1.00 38.28 231 SER A C 1
ATOM 1816 O O . SER A 1 231 ? 11.869 60.955 1.275 1.00 38.28 231 SER A O 1
ATOM 1818 N N . ASP A 1 232 ? 13.067 60.526 -0.581 1.00 38.28 232 ASP A N 1
ATOM 1819 C CA . ASP A 1 232 ? 13.666 61.849 -0.697 1.00 38.28 232 ASP A CA 1
ATOM 1820 C C . ASP A 1 232 ? 13.777 62.190 -2.185 1.00 38.28 232 ASP A C 1
ATOM 1822 O O . ASP A 1 232 ? 14.584 61.652 -2.938 1.00 38.28 232 ASP A O 1
ATOM 1826 N N . GLY A 1 233 ? 12.825 63.001 -2.627 1.00 34.56 233 GLY A N 1
ATOM 1827 C CA . GLY A 1 233 ? 12.588 63.366 -4.019 1.00 34.56 233 GLY A CA 1
ATOM 1828 C C . GLY A 1 233 ? 11.573 64.500 -4.091 1.00 34.56 233 GLY A C 1
ATOM 1829 O O . GLY A 1 233 ? 10.643 64.470 -4.893 1.00 34.56 233 GLY A O 1
ATOM 1830 N N . GLY A 1 234 ? 11.704 65.472 -3.183 1.00 32.12 234 GLY A N 1
ATOM 1831 C CA . GLY A 1 234 ? 10.932 66.706 -3.202 1.00 32.12 234 GLY A CA 1
ATOM 1832 C C . GLY A 1 234 ? 11.333 67.554 -4.405 1.00 32.12 234 GLY A C 1
ATOM 1833 O O . GLY A 1 234 ? 12.401 68.159 -4.430 1.00 32.12 234 GLY A O 1
ATOM 1834 N N . ILE A 1 235 ? 10.461 67.604 -5.410 1.00 35.72 235 ILE A N 1
ATOM 1835 C CA . ILE A 1 235 ? 10.567 68.516 -6.549 1.00 35.72 235 ILE A CA 1
ATOM 1836 C C . ILE A 1 235 ? 10.287 69.938 -6.044 1.00 35.72 235 ILE A C 1
ATOM 1838 O O . ILE A 1 235 ? 9.132 70.345 -5.909 1.00 35.72 235 ILE A O 1
ATOM 1842 N N . ALA A 1 236 ? 11.342 70.707 -5.777 1.00 36.88 236 ALA A N 1
ATOM 1843 C CA . ALA A 1 236 ? 11.253 72.150 -5.588 1.00 36.88 236 ALA A CA 1
ATOM 1844 C C . ALA A 1 236 ? 11.427 72.853 -6.943 1.00 36.88 236 ALA A C 1
ATOM 1846 O O . ALA A 1 236 ? 12.487 72.805 -7.564 1.00 36.88 236 ALA A O 1
ATOM 1847 N N . ARG A 1 237 ? 10.359 73.507 -7.410 1.00 35.97 237 ARG A N 1
ATOM 1848 C CA . ARG A 1 237 ? 10.389 74.441 -8.542 1.00 35.97 237 ARG A CA 1
ATOM 1849 C C . ARG A 1 237 ? 11.078 75.742 -8.111 1.00 35.97 237 ARG A C 1
ATOM 1851 O O . ARG A 1 237 ? 10.696 76.308 -7.089 1.00 35.97 237 ARG A O 1
ATOM 1858 N N . GLN A 1 238 ? 11.991 76.264 -8.929 1.00 40.03 238 GLN A N 1
ATOM 1859 C CA . GLN A 1 238 ? 12.415 77.671 -8.895 1.00 40.03 238 GLN A CA 1
ATOM 1860 C C . GLN A 1 238 ? 12.247 78.326 -10.287 1.00 40.03 238 GLN A C 1
ATOM 1862 O O . GLN A 1 238 ? 12.375 77.618 -11.288 1.00 40.03 238 GLN A O 1
ATOM 1867 N N . PRO A 1 239 ? 11.914 79.634 -10.373 1.00 39.03 239 PRO A N 1
ATOM 1868 C CA . PRO A 1 239 ? 11.571 80.338 -11.619 1.00 39.03 239 PRO A CA 1
ATOM 1869 C C . PRO A 1 239 ? 12.802 80.920 -12.357 1.00 39.03 239 PRO A C 1
ATOM 1871 O O . PRO A 1 239 ? 13.918 80.806 -11.852 1.00 39.03 239 PRO A O 1
ATOM 1874 N N . PRO A 1 240 ? 12.621 81.528 -13.551 1.00 38.09 240 PRO A N 1
ATOM 1875 C CA . PRO A 1 240 ? 13.682 81.730 -14.538 1.00 38.09 240 PRO A CA 1
ATOM 1876 C C . PRO A 1 240 ? 14.581 82.935 -14.232 1.00 38.09 240 PRO A C 1
ATOM 1878 O O . PRO A 1 240 ? 14.128 83.953 -13.712 1.00 38.09 240 PRO A O 1
ATOM 1881 N N . GLY A 1 241 ? 15.852 82.828 -14.623 1.00 31.23 241 GLY A N 1
ATOM 1882 C CA . GLY A 1 241 ? 16.800 83.937 -14.633 1.00 31.23 241 GLY A CA 1
ATOM 1883 C C . GLY A 1 241 ? 16.665 84.812 -15.884 1.00 31.23 241 GLY A C 1
ATOM 1884 O O . GLY A 1 241 ? 16.663 84.316 -17.007 1.00 31.23 241 GLY A O 1
ATOM 1885 N N . SER A 1 242 ? 16.588 86.118 -15.657 1.00 39.06 242 SER A N 1
ATOM 1886 C CA . SER A 1 242 ? 17.028 87.218 -16.530 1.00 39.06 242 SER A CA 1
ATOM 1887 C C . SER A 1 242 ? 18.206 87.874 -15.791 1.00 39.06 242 SER A C 1
ATOM 1889 O O . SER A 1 242 ? 18.076 88.073 -14.585 1.00 39.06 242 SER A O 1
ATOM 1891 N N . ALA A 1 243 ? 19.360 88.215 -16.356 1.00 37.66 243 ALA A N 1
ATOM 1892 C CA . ALA A 1 243 ? 19.803 88.437 -17.728 1.00 37.66 243 ALA A CA 1
ATOM 1893 C C . ALA A 1 243 ? 21.288 88.041 -17.866 1.00 37.66 243 ALA A C 1
ATOM 1895 O O . ALA A 1 243 ? 21.919 87.782 -16.815 1.00 37.66 243 ALA A O 1
#

InterPro domains:
  IPR018958 Knr4/Smi1-like domain [PF09346] (31-164)
  IPR018958 Knr4/Smi1-like domain [SM00860] (29-194)
  IPR037883 Knr4/Smi1-like domain superfamily [G3DSA:3.40.1580.10] (21-205)
  IPR037883 Knr4/Smi1-like domain superfamily [SSF160631] (22-197)

pLDDT: mean 85.88, std 17.83, range [31.23, 98.62]